Protein AF-A0A930EBG3-F1 (afdb_monomer_lite)

Structure (mmCIF, N/CA/C/O backbone):
data_AF-A0A930EBG3-F1
#
_entry.id   AF-A0A930EBG3-F1
#
loop_
_atom_site.group_PDB
_atom_site.id
_atom_site.type_symbol
_atom_site.label_atom_id
_atom_site.label_alt_id
_atom_site.label_comp_id
_atom_site.label_asym_id
_atom_site.label_entity_id
_atom_site.label_seq_id
_atom_site.pdbx_PDB_ins_code
_atom_site.Cartn_x
_atom_site.Cartn_y
_atom_site.Cartn_z
_atom_site.occupancy
_atom_site.B_iso_or_equiv
_atom_site.auth_seq_id
_atom_site.auth_comp_id
_atom_site.auth_asym_id
_atom_site.auth_atom_id
_atom_site.pdbx_PDB_model_num
ATOM 1 N N . GLY A 1 1 ? -7.188 14.679 13.018 1.00 37.72 1 GLY A N 1
ATOM 2 C CA . GLY A 1 1 ? -6.464 15.904 12.624 1.00 37.72 1 GLY A CA 1
ATOM 3 C C . GLY A 1 1 ? -6.353 15.957 11.116 1.00 37.72 1 GLY A C 1
ATOM 4 O O . GLY A 1 1 ? -6.269 14.901 10.500 1.00 37.72 1 GLY A O 1
ATOM 5 N N . VAL A 1 2 ? -6.386 17.148 10.521 1.00 42.66 2 VAL A N 1
ATOM 6 C CA . VAL A 1 2 ? -6.073 17.345 9.095 1.00 42.66 2 VAL A CA 1
ATOM 7 C C . VAL A 1 2 ? -4.594 17.701 9.005 1.00 42.66 2 VAL A C 1
ATOM 9 O O . VAL A 1 2 ? -4.137 18.536 9.782 1.00 42.66 2 VAL A O 1
ATOM 12 N N . ILE A 1 3 ? -3.852 17.034 8.124 1.00 51.69 3 ILE A N 1
ATOM 13 C CA . ILE A 1 3 ? -2.430 17.298 7.902 1.00 51.69 3 ILE A CA 1
ATOM 14 C C . ILE A 1 3 ? -2.278 17.830 6.481 1.00 51.69 3 ILE A C 1
ATOM 16 O O . ILE A 1 3 ? -2.613 17.140 5.513 1.00 51.69 3 ILE A O 1
ATOM 20 N N . ASP A 1 4 ? -1.839 19.083 6.384 1.00 42.81 4 ASP A N 1
ATOM 21 C CA . ASP A 1 4 ? -1.567 19.775 5.130 1.00 42.81 4 ASP A CA 1
ATOM 22 C C . ASP A 1 4 ? -0.061 19.773 4.813 1.00 42.81 4 ASP A C 1
ATOM 24 O O . ASP A 1 4 ? 0.776 19.324 5.600 1.00 42.81 4 ASP A O 1
ATOM 28 N N . SER A 1 5 ? 0.293 20.282 3.633 1.00 41.97 5 SER A N 1
ATOM 29 C CA . SER A 1 5 ? 1.674 20.368 3.149 1.00 41.97 5 SER A CA 1
ATOM 30 C C . SER A 1 5 ? 2.604 21.268 3.983 1.00 41.97 5 SER A C 1
ATOM 32 O O . SER A 1 5 ? 3.762 21.418 3.598 1.00 41.97 5 SER A O 1
ATOM 34 N N . ALA A 1 6 ? 2.127 21.901 5.063 1.00 34.91 6 ALA A N 1
ATOM 35 C CA . ALA A 1 6 ? 2.910 22.784 5.929 1.00 34.91 6 ALA A CA 1
ATOM 36 C C . ALA A 1 6 ? 3.349 22.123 7.252 1.00 34.91 6 ALA A C 1
ATOM 38 O O . ALA A 1 6 ? 4.084 22.740 8.026 1.00 34.91 6 ALA A O 1
ATOM 39 N N . ILE A 1 7 ? 2.944 20.878 7.529 1.00 43.59 7 ILE A N 1
ATOM 40 C CA . ILE A 1 7 ? 3.366 20.166 8.743 1.00 43.59 7 ILE A CA 1
ATOM 41 C C . ILE A 1 7 ? 4.696 19.447 8.490 1.00 43.59 7 ILE A C 1
ATOM 43 O O . ILE A 1 7 ? 4.795 18.582 7.624 1.00 43.59 7 ILE A O 1
ATOM 47 N N . ASN A 1 8 ? 5.724 19.798 9.270 1.00 38.81 8 ASN A N 1
ATOM 48 C CA . ASN A 1 8 ? 7.037 19.148 9.243 1.00 38.81 8 ASN A CA 1
ATOM 49 C C . ASN A 1 8 ? 6.909 17.661 9.611 1.00 38.81 8 ASN A C 1
ATOM 51 O O . ASN A 1 8 ? 6.696 17.316 10.774 1.00 38.81 8 ASN A O 1
ATOM 55 N N . LEU A 1 9 ? 7.054 16.785 8.618 1.00 46.59 9 LEU A N 1
ATOM 56 C CA . LEU A 1 9 ? 7.080 15.335 8.789 1.00 46.59 9 LEU A CA 1
ATOM 57 C C . LEU A 1 9 ? 8.510 14.909 9.156 1.00 46.59 9 LEU A C 1
ATOM 59 O O . LEU A 1 9 ? 9.471 15.265 8.476 1.00 46.59 9 LEU A O 1
ATOM 63 N N . THR A 1 10 ? 8.681 14.190 10.264 1.00 39.44 10 THR A N 1
ATOM 64 C CA . THR A 1 10 ? 10.005 13.833 10.793 1.00 39.44 10 THR A CA 1
ATOM 65 C C . THR A 1 10 ? 10.548 12.577 10.106 1.00 39.44 10 THR A C 1
ATOM 67 O O . THR A 1 10 ? 10.093 11.467 10.374 1.00 39.44 10 THR A O 1
ATOM 70 N N . SER A 1 11 ? 11.562 12.723 9.250 1.00 40.25 11 SER A N 1
ATOM 71 C CA . SER A 1 11 ? 12.350 11.597 8.730 1.00 40.25 11 SER A CA 1
ATOM 72 C C . SER A 1 11 ? 13.370 11.114 9.769 1.00 40.25 11 SER A C 1
ATOM 74 O O . SER A 1 11 ? 14.085 11.941 10.335 1.00 40.25 11 SER A O 1
ATOM 76 N N . LYS A 1 12 ? 13.517 9.799 9.981 1.00 40.44 12 LYS A N 1
ATOM 77 C CA . LYS A 1 12 ? 14.644 9.242 10.762 1.00 40.44 12 LYS A CA 1
ATOM 78 C C . LYS A 1 12 ? 15.928 9.103 9.937 1.00 40.44 12 LYS A C 1
ATOM 80 O O . LYS A 1 12 ? 17.002 8.998 10.519 1.00 40.44 12 LYS A O 1
ATOM 85 N N . GLY A 1 13 ? 15.816 9.110 8.606 1.00 39.28 13 GLY A N 1
ATOM 86 C CA . GLY A 1 13 ? 16.947 8.982 7.682 1.00 39.28 13 GLY A CA 1
ATOM 87 C C . GLY A 1 13 ? 17.468 10.296 7.087 1.00 39.28 13 GLY A C 1
ATOM 88 O O . GLY A 1 13 ? 18.414 10.254 6.308 1.00 39.28 13 GLY A O 1
ATOM 89 N N . SER A 1 14 ? 16.869 11.447 7.414 1.00 41.47 14 SER A N 1
ATOM 90 C CA . SER A 1 14 ? 17.293 12.768 6.922 1.00 41.47 14 SER A CA 1
ATOM 91 C C . SER A 1 14 ? 17.399 13.764 8.077 1.00 41.47 14 SER A C 1
ATOM 93 O O . SER A 1 14 ? 16.748 13.594 9.110 1.00 41.47 14 SER A O 1
ATOM 95 N N . ALA A 1 15 ? 18.228 14.800 7.916 1.00 40.19 15 ALA A N 1
ATOM 96 C CA . ALA A 1 15 ? 18.383 15.851 8.919 1.00 40.19 15 ALA A CA 1
ATOM 97 C C . ALA A 1 15 ? 17.022 16.489 9.264 1.00 40.19 15 ALA A C 1
ATOM 99 O O . ALA A 1 15 ? 16.182 16.700 8.382 1.00 40.19 15 ALA A O 1
ATOM 100 N N . VAL A 1 16 ? 16.810 16.802 10.546 1.00 40.44 16 VAL A N 1
ATOM 101 C CA . VAL A 1 16 ? 15.586 17.450 11.047 1.00 40.44 16 VAL A CA 1
ATOM 102 C C . VAL A 1 16 ? 15.306 18.725 10.238 1.00 40.44 16 VAL A C 1
ATOM 104 O O . VAL A 1 16 ? 16.180 19.579 10.123 1.00 40.44 16 VAL A O 1
ATOM 107 N N . GLY A 1 17 ? 14.097 18.848 9.677 1.00 41.38 17 GLY A N 1
ATOM 108 C CA . GLY A 1 17 ? 13.689 19.996 8.853 1.00 41.38 17 GLY A CA 1
ATOM 109 C C . GLY A 1 17 ? 13.937 19.855 7.344 1.00 41.38 17 GLY A C 1
ATOM 110 O O . GLY A 1 17 ? 13.702 20.810 6.609 1.00 41.38 17 GLY A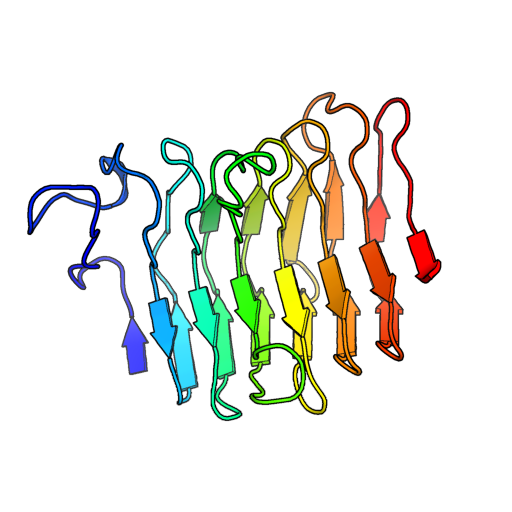 O 1
ATOM 111 N N . THR A 1 18 ? 14.384 18.689 6.859 1.00 40.03 18 THR A N 1
ATOM 112 C CA . THR A 1 18 ? 14.420 18.407 5.411 1.00 40.03 18 THR A CA 1
ATOM 113 C C . THR A 1 18 ? 12.988 18.270 4.880 1.00 40.03 18 THR A C 1
ATOM 115 O O . THR A 1 18 ? 12.233 17.447 5.394 1.00 40.03 18 THR A O 1
ATOM 118 N N . ASP A 1 19 ? 12.619 19.034 3.842 1.00 49.78 19 ASP A N 1
ATOM 119 C CA . ASP A 1 19 ? 11.381 18.788 3.081 1.00 49.78 19 ASP A CA 1
ATOM 120 C C . ASP A 1 19 ? 11.373 17.323 2.624 1.00 49.78 19 ASP A C 1
ATOM 122 O O . ASP A 1 19 ? 12.332 16.863 2.000 1.00 49.78 19 ASP A O 1
ATOM 126 N N . LEU A 1 20 ? 10.306 16.587 2.937 1.00 50.09 20 LEU A N 1
ATOM 127 C CA . LEU A 1 20 ? 10.178 15.164 2.636 1.00 50.09 20 LEU A CA 1
ATOM 128 C C . LEU A 1 20 ? 10.399 14.844 1.153 1.00 50.09 20 LEU A C 1
ATOM 130 O O . LEU A 1 20 ? 10.960 13.799 0.844 1.00 50.09 20 LEU A O 1
ATOM 134 N N . LYS A 1 21 ? 10.072 15.783 0.254 1.00 46.28 21 LYS A N 1
ATOM 135 C CA . LYS A 1 21 ? 10.335 15.679 -1.195 1.00 46.28 21 LYS A CA 1
ATOM 136 C C . LYS A 1 21 ? 11.823 15.521 -1.537 1.00 46.28 21 LYS A C 1
ATOM 138 O O . LYS A 1 21 ? 12.173 15.055 -2.617 1.00 46.28 21 LYS A O 1
ATOM 143 N N . ASN A 1 22 ? 12.702 15.935 -0.627 1.00 46.75 22 ASN A N 1
ATOM 144 C CA . ASN A 1 22 ? 14.154 15.875 -0.757 1.00 46.75 22 ASN A CA 1
ATOM 145 C C . ASN A 1 22 ? 14.790 14.843 0.187 1.00 46.75 22 ASN A C 1
ATOM 147 O O . ASN A 1 22 ? 16.014 14.700 0.184 1.00 46.75 22 ASN A O 1
ATOM 151 N N . ALA A 1 23 ? 13.997 14.130 0.995 1.00 50.59 23 ALA A N 1
ATOM 152 C CA . ALA A 1 23 ? 14.510 13.103 1.889 1.00 50.59 23 ALA A CA 1
ATOM 153 C C . ALA A 1 23 ? 15.003 11.902 1.065 1.00 50.59 23 ALA A C 1
ATOM 155 O O . ALA A 1 23 ? 14.227 11.176 0.448 1.00 50.59 23 ALA A O 1
ATOM 156 N N . THR A 1 24 ? 16.319 11.697 1.041 1.00 55.03 24 THR A N 1
ATOM 157 C CA . THR A 1 24 ? 16.959 10.547 0.379 1.00 55.03 24 THR A CA 1
ATOM 158 C C . THR A 1 24 ? 17.174 9.366 1.326 1.00 55.03 24 THR A C 1
ATOM 160 O O . THR A 1 24 ? 17.506 8.271 0.878 1.00 55.03 24 THR A O 1
ATOM 163 N N . GLY A 1 25 ? 16.983 9.568 2.634 1.00 60.09 25 GLY A N 1
ATOM 164 C CA . GLY A 1 25 ? 17.016 8.498 3.627 1.00 60.09 25 GLY A CA 1
ATOM 165 C C . GLY A 1 25 ? 15.795 7.582 3.517 1.00 60.09 25 GLY A C 1
ATOM 166 O O . GLY A 1 25 ? 14.700 8.038 3.203 1.00 60.09 25 GLY A O 1
ATOM 167 N N . GLY A 1 26 ? 15.975 6.290 3.781 1.00 73.94 26 GLY A N 1
ATOM 168 C CA . GLY A 1 26 ? 14.885 5.314 3.884 1.00 73.94 26 GLY A CA 1
ATOM 169 C C . GLY A 1 26 ? 14.243 5.252 5.277 1.00 73.94 26 GLY A C 1
ATOM 170 O O . GLY A 1 26 ? 14.594 6.035 6.161 1.00 73.94 26 GLY A O 1
ATOM 171 N N . GLN A 1 27 ? 13.360 4.269 5.489 1.00 81.25 27 GLN A N 1
ATOM 172 C CA . GLN A 1 27 ? 12.767 3.918 6.795 1.00 81.25 27 GLN A CA 1
ATOM 173 C C . GLN A 1 27 ? 11.946 5.034 7.465 1.00 81.25 27 GLN A C 1
ATOM 175 O O . GLN A 1 27 ? 11.845 5.108 8.694 1.00 81.25 27 GLN A O 1
ATOM 180 N N . ASN A 1 28 ? 11.360 5.923 6.668 1.00 78.06 28 ASN A N 1
ATOM 181 C CA . ASN A 1 28 ? 10.538 7.015 7.169 1.00 78.06 28 ASN A CA 1
ATOM 182 C C . ASN A 1 28 ? 9.066 6.627 7.222 1.00 78.06 28 ASN A C 1
ATOM 184 O O . ASN A 1 28 ? 8.586 5.833 6.419 1.00 78.06 28 ASN A O 1
ATOM 188 N N . TYR A 1 29 ? 8.349 7.263 8.143 1.00 82.44 29 TYR A N 1
ATOM 189 C CA . TYR A 1 29 ? 6.896 7.260 8.184 1.00 82.44 29 TYR A CA 1
ATOM 190 C C . TYR A 1 29 ? 6.438 8.679 7.878 1.00 82.44 29 TYR A C 1
ATOM 192 O O . TYR A 1 29 ? 6.901 9.614 8.529 1.00 82.44 29 TYR A O 1
ATOM 200 N N . GLY A 1 30 ? 5.559 8.848 6.892 1.00 77.31 30 GLY A N 1
ATOM 201 C CA . GLY A 1 30 ? 4.914 10.132 6.646 1.00 77.31 30 GLY A CA 1
ATOM 202 C C . GLY A 1 30 ? 3.953 10.411 7.792 1.00 77.31 30 GLY A C 1
ATOM 203 O O . GLY A 1 30 ? 4.266 11.155 8.715 1.00 77.31 30 GLY A O 1
ATOM 204 N N . LEU A 1 31 ? 2.799 9.749 7.783 1.00 82.81 31 LEU A N 1
ATOM 205 C CA . LEU A 1 31 ? 1.791 9.886 8.834 1.00 82.81 31 LEU A CA 1
ATOM 206 C C . LEU A 1 31 ? 1.664 8.611 9.657 1.00 82.81 31 LEU A C 1
ATOM 208 O O . LEU A 1 31 ? 1.598 7.518 9.108 1.00 82.81 31 LEU A O 1
ATOM 212 N N . TYR A 1 32 ? 1.558 8.757 10.975 1.00 85.50 32 TYR A N 1
ATOM 213 C CA . TYR A 1 32 ? 1.306 7.656 11.900 1.00 85.50 32 TYR A CA 1
ATOM 214 C C . TYR A 1 32 ? 0.181 8.051 12.855 1.00 85.50 32 TYR A C 1
ATOM 216 O O . TYR A 1 32 ? 0.315 9.031 13.590 1.00 85.50 32 TYR A O 1
ATOM 224 N N . ALA A 1 33 ? -0.944 7.334 12.833 1.00 80.12 33 ALA A N 1
ATOM 225 C CA . ALA A 1 33 ? -2.144 7.765 13.546 1.00 80.12 33 ALA A CA 1
ATOM 226 C C . ALA A 1 33 ? -2.919 6.615 14.201 1.00 80.12 33 ALA A C 1
ATOM 228 O O . ALA A 1 33 ? -3.284 5.635 13.557 1.00 80.12 33 ALA A O 1
ATOM 229 N N . ALA A 1 34 ? -3.244 6.807 15.482 1.00 85.44 34 ALA A N 1
ATOM 230 C CA . ALA A 1 34 ? -4.185 5.974 16.235 1.00 85.44 34 ALA A CA 1
ATOM 231 C C . ALA A 1 34 ? -5.639 6.487 16.176 1.00 85.44 34 ALA A C 1
ATOM 233 O O . ALA A 1 34 ? -6.564 5.787 16.567 1.00 85.44 34 ALA A O 1
ATOM 234 N N . GLY A 1 35 ? -5.840 7.730 15.728 1.00 80.88 35 GLY A N 1
ATOM 235 C CA . GLY A 1 35 ? -7.156 8.352 15.562 1.00 80.88 35 GLY A CA 1
ATOM 236 C C . GLY A 1 35 ? -7.474 8.620 14.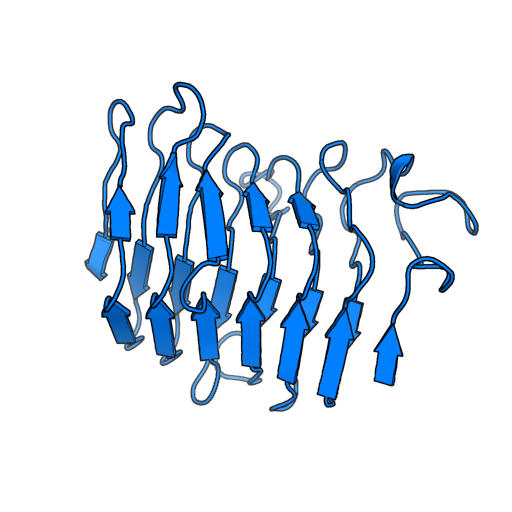093 1.00 80.88 35 GLY A C 1
ATOM 237 O O . GLY A 1 35 ? -6.838 8.065 13.199 1.00 80.88 35 GLY A O 1
ATOM 238 N N . THR A 1 36 ? -8.437 9.505 13.834 1.00 87.62 36 THR A N 1
ATOM 239 C CA . THR A 1 36 ? -8.784 9.898 12.463 1.00 87.62 36 THR A CA 1
ATOM 240 C C . THR A 1 36 ? -7.806 10.936 11.914 1.00 87.62 36 THR A C 1
ATOM 242 O O . THR A 1 36 ? -7.640 12.014 12.501 1.00 87.62 36 THR A O 1
ATOM 245 N N . VAL A 1 37 ? -7.182 10.642 10.774 1.00 84.44 37 VAL A N 1
ATOM 246 C CA . VAL A 1 37 ? -6.282 11.555 10.058 1.00 84.44 37 VAL A CA 1
ATOM 247 C C . VAL A 1 37 ? -6.678 11.689 8.590 1.00 84.44 37 VAL A C 1
ATOM 249 O O . VAL A 1 37 ? -7.082 10.721 7.949 1.00 84.44 37 VAL A O 1
ATOM 252 N N . THR A 1 38 ? -6.555 12.897 8.048 1.00 85.50 38 THR A N 1
ATOM 253 C CA . THR A 1 38 ? -6.760 13.170 6.622 1.00 85.50 38 THR A CA 1
ATOM 254 C C . THR A 1 38 ? -5.527 13.858 6.060 1.00 85.50 38 THR A C 1
ATOM 256 O O . THR A 1 38 ? -5.153 14.928 6.540 1.00 85.50 38 THR A O 1
ATOM 259 N N . ASN A 1 39 ? -4.915 13.239 5.053 1.00 84.44 39 ASN A N 1
ATOM 260 C CA . ASN A 1 39 ? -3.828 13.808 4.270 1.00 84.44 39 ASN A CA 1
ATOM 261 C C . ASN A 1 39 ? -4.390 14.567 3.067 1.00 84.44 39 ASN A C 1
ATOM 263 O O . ASN A 1 39 ? -5.103 13.984 2.249 1.00 84.44 39 ASN A O 1
ATOM 267 N N . THR A 1 40 ? -4.031 15.839 2.934 1.00 82.69 40 THR A N 1
ATOM 268 C CA . THR A 1 40 ? -4.321 16.649 1.737 1.00 82.69 40 THR A CA 1
ATOM 269 C C . THR A 1 40 ? -3.054 17.064 0.984 1.00 82.69 40 THR A C 1
ATOM 271 O O . THR A 1 40 ? -3.141 17.521 -0.156 1.00 82.69 40 THR A O 1
ATOM 274 N N . GLY A 1 41 ? -1.871 16.871 1.576 1.00 79.56 41 GLY A N 1
ATOM 275 C CA . GLY A 1 41 ? -0.579 17.168 0.959 1.00 79.56 41 GLY A CA 1
ATOM 276 C C . GLY A 1 41 ? -0.011 16.001 0.148 1.00 79.56 41 GLY A C 1
ATOM 277 O O . GLY A 1 41 ? -0.352 14.843 0.370 1.00 79.56 41 GLY A O 1
ATOM 278 N N . ASN A 1 42 ? 0.889 16.299 -0.788 1.00 83.88 42 ASN A N 1
ATOM 279 C CA . ASN A 1 42 ? 1.632 15.252 -1.490 1.00 83.88 42 ASN A CA 1
ATOM 280 C C . ASN A 1 42 ? 2.705 14.651 -0.567 1.00 83.88 42 ASN A C 1
ATOM 282 O O . ASN A 1 42 ? 3.470 15.399 0.044 1.00 83.88 42 ASN A O 1
ATOM 286 N N . ILE A 1 43 ? 2.800 13.322 -0.530 1.00 85.69 43 ILE A N 1
ATOM 287 C CA . ILE A 1 43 ? 3.899 12.576 0.095 1.00 85.69 43 ILE A CA 1
ATOM 288 C C . ILE A 1 43 ? 4.754 11.988 -1.027 1.00 85.69 43 ILE A C 1
ATOM 290 O O . ILE A 1 43 ? 4.266 11.178 -1.811 1.00 85.69 43 ILE A O 1
ATOM 294 N N . ASP A 1 44 ? 6.026 12.376 -1.099 1.00 88.31 44 ASP A N 1
ATOM 295 C CA . ASP A 1 44 ? 6.978 11.819 -2.062 1.00 88.31 44 ASP A CA 1
ATOM 296 C C . ASP A 1 44 ? 8.158 11.179 -1.329 1.00 88.31 44 ASP A C 1
ATOM 298 O O . ASP A 1 44 ? 9.023 11.852 -0.779 1.00 88.31 44 ASP A O 1
ATOM 302 N N . PHE A 1 45 ? 8.156 9.852 -1.328 1.00 88.88 45 PHE A N 1
ATOM 303 C CA . PHE A 1 45 ? 9.186 8.973 -0.795 1.00 88.88 45 PHE A CA 1
ATOM 304 C C . PHE A 1 45 ? 9.844 8.131 -1.894 1.00 88.88 45 PHE A C 1
ATOM 306 O O . PHE A 1 45 ? 10.449 7.099 -1.596 1.00 88.88 45 PHE A O 1
ATOM 313 N N . SER A 1 46 ? 9.737 8.549 -3.159 1.00 88.75 46 SER A N 1
ATOM 314 C CA . SER A 1 46 ? 10.256 7.820 -4.328 1.00 88.75 46 SER A CA 1
ATOM 315 C C . SER A 1 46 ? 11.750 7.490 -4.249 1.00 88.75 46 SER A C 1
ATOM 317 O O . SER A 1 46 ? 12.200 6.521 -4.854 1.00 88.75 46 SER A O 1
ATOM 319 N N . ARG A 1 47 ? 12.527 8.281 -3.498 1.00 83.06 47 ARG A N 1
ATOM 320 C CA . ARG A 1 47 ? 13.995 8.192 -3.438 1.00 83.06 47 ARG A CA 1
ATOM 321 C C . ARG A 1 47 ? 14.545 7.337 -2.298 1.00 83.06 47 ARG A C 1
ATOM 323 O O . ARG A 1 47 ? 15.748 7.098 -2.278 1.00 83.06 47 ARG A O 1
ATOM 330 N N . GLY A 1 48 ? 13.711 6.922 -1.347 1.00 83.94 48 GLY A N 1
ATOM 331 C CA . GLY A 1 48 ? 14.146 6.157 -0.178 1.00 83.94 48 GLY A CA 1
ATOM 332 C C . GLY A 1 48 ? 13.550 4.752 -0.147 1.00 83.94 48 GLY A C 1
ATOM 333 O O . GLY A 1 48 ? 12.475 4.509 -0.693 1.00 83.94 48 GLY A O 1
ATOM 334 N N . ILE A 1 49 ? 14.254 3.842 0.524 1.00 88.69 49 ILE A N 1
ATOM 335 C CA . ILE A 1 49 ? 13.875 2.431 0.655 1.00 88.69 49 ILE A CA 1
ATOM 336 C C . ILE A 1 49 ? 13.187 2.189 2.002 1.00 88.69 49 ILE A C 1
ATOM 338 O O . ILE A 1 49 ? 13.603 2.731 3.028 1.00 88.69 49 ILE A O 1
ATOM 342 N N . GLY A 1 50 ? 12.156 1.349 2.027 1.00 90.06 50 GLY A N 1
ATOM 343 C CA . GLY A 1 50 ? 11.467 0.964 3.260 1.00 90.06 50 GLY A CA 1
ATOM 344 C C . GLY A 1 50 ? 10.612 2.073 3.877 1.00 90.06 50 GLY A C 1
ATOM 345 O O . GLY A 1 50 ? 10.506 2.151 5.098 1.00 90.06 50 GLY A O 1
ATOM 346 N N . ASN A 1 51 ? 10.079 2.982 3.061 1.00 89.88 51 ASN A N 1
ATOM 347 C CA . ASN A 1 51 ? 9.290 4.118 3.536 1.00 89.88 51 ASN A CA 1
ATOM 348 C C . ASN A 1 51 ? 7.797 3.778 3.612 1.00 89.88 51 ASN A C 1
ATOM 350 O O . ASN A 1 51 ? 7.248 3.161 2.705 1.00 89.88 51 ASN A O 1
ATOM 354 N N . VAL A 1 52 ? 7.110 4.270 4.639 1.00 93.00 52 VAL A N 1
ATOM 355 C CA . VAL A 1 52 ? 5.660 4.136 4.799 1.00 93.00 52 VAL A CA 1
ATOM 356 C C . VAL A 1 52 ? 5.003 5.504 4.653 1.00 93.00 52 VAL A C 1
ATOM 358 O O . VAL A 1 52 ? 5.245 6.398 5.460 1.00 93.00 52 VAL A O 1
ATOM 361 N N . GLY A 1 53 ? 4.150 5.684 3.645 1.00 92.44 53 GLY A N 1
ATOM 362 C CA . GLY A 1 53 ? 3.429 6.939 3.428 1.00 92.44 53 GLY A CA 1
ATOM 363 C C . GLY A 1 53 ? 2.527 7.281 4.613 1.00 92.44 53 GLY A C 1
ATOM 364 O O . GLY A 1 53 ? 2.733 8.286 5.292 1.00 92.44 53 GLY A O 1
ATOM 365 N N . ILE A 1 54 ? 1.545 6.424 4.893 1.00 92.88 54 ILE A N 1
ATOM 366 C CA . ILE A 1 54 ? 0.608 6.593 6.011 1.00 92.88 54 ILE A CA 1
ATOM 367 C C . ILE A 1 54 ? 0.411 5.261 6.736 1.00 92.88 54 ILE A C 1
ATOM 369 O O . ILE A 1 54 ? 0.197 4.245 6.086 1.00 92.88 54 ILE A O 1
ATOM 373 N N . TYR A 1 55 ? 0.415 5.263 8.067 1.00 94.62 55 TYR A N 1
ATOM 374 C CA . TYR A 1 55 ? 0.166 4.088 8.896 1.00 94.62 55 TYR A CA 1
ATOM 375 C C . TYR A 1 55 ? -0.930 4.360 9.935 1.00 94.62 55 TYR A C 1
ATOM 377 O O . TYR A 1 55 ? -0.804 5.262 10.768 1.00 94.62 55 TYR A O 1
ATOM 385 N N . SER A 1 56 ? -2.014 3.581 9.886 1.00 95.44 56 SER A N 1
ATOM 386 C CA . SER A 1 56 ? -3.118 3.634 10.847 1.00 95.44 56 SER A CA 1
ATOM 387 C C . SER A 1 56 ? -3.122 2.429 11.791 1.00 95.44 56 SER A C 1
ATOM 389 O O . SER A 1 56 ? -2.971 1.289 11.351 1.00 95.44 56 SER A O 1
ATOM 391 N N . ILE A 1 57 ? -3.328 2.686 13.084 1.00 94.00 57 ILE A N 1
ATOM 392 C CA . ILE A 1 57 ? -3.321 1.683 14.160 1.00 94.00 57 ILE A CA 1
ATOM 393 C C . ILE A 1 57 ? -4.437 1.939 15.190 1.00 94.00 57 ILE A C 1
ATOM 395 O O . ILE A 1 57 ? -5.118 2.963 15.118 1.00 94.00 57 ILE A O 1
ATOM 399 N N . LYS A 1 58 ? -4.610 1.046 16.175 1.00 93.88 58 LYS A N 1
ATOM 400 C CA . LYS A 1 58 ? -5.578 1.129 17.286 1.00 93.88 58 LYS A CA 1
ATOM 401 C C . LYS A 1 58 ? -7.027 1.386 16.863 1.00 93.88 58 LYS A C 1
ATOM 403 O O . LYS A 1 58 ? -7.760 2.098 17.544 1.00 93.88 58 LYS A O 1
ATOM 408 N N . GLY A 1 59 ? -7.434 0.826 15.728 1.00 94.88 59 GLY A N 1
ATOM 409 C CA . GLY A 1 59 ? -8.764 1.025 15.148 1.00 94.88 59 GLY A CA 1
ATOM 410 C C . GLY A 1 59 ? -8.978 2.419 14.548 1.00 94.88 59 GLY A C 1
ATOM 411 O O . GLY A 1 59 ? -10.101 2.764 14.183 1.00 94.88 59 GLY A O 1
ATOM 412 N N . GLY A 1 60 ? -7.920 3.228 14.431 1.00 94.00 60 GLY A N 1
ATOM 413 C CA . GLY A 1 60 ? -7.952 4.539 13.795 1.00 94.00 60 GLY A CA 1
ATOM 414 C C . GLY A 1 60 ? -8.327 4.474 12.314 1.00 94.00 60 GLY A C 1
ATOM 415 O O . GLY A 1 60 ? -8.495 3.403 11.730 1.00 94.00 60 GLY A O 1
ATOM 416 N N . THR A 1 61 ? -8.479 5.641 11.691 1.00 95.62 61 THR A N 1
ATOM 417 C CA . THR A 1 61 ? -8.769 5.743 10.254 1.00 95.62 61 THR A CA 1
ATOM 418 C C . THR A 1 61 ? -7.905 6.813 9.615 1.00 95.62 61 THR A C 1
ATOM 420 O O . THR A 1 61 ? -7.906 7.961 10.052 1.00 95.62 61 THR A O 1
ATOM 423 N N . ALA A 1 62 ? -7.192 6.459 8.557 1.00 94.44 62 ALA A N 1
ATOM 424 C CA . ALA A 1 62 ? -6.371 7.383 7.806 1.00 94.44 62 ALA A CA 1
ATOM 425 C C . ALA A 1 62 ? -6.832 7.479 6.352 1.00 94.44 62 ALA A C 1
ATOM 427 O O . ALA A 1 62 ? -6.890 6.479 5.638 1.00 94.44 62 ALA A O 1
ATOM 428 N N . THR A 1 63 ? -7.120 8.698 5.906 1.00 95.50 63 THR A N 1
ATOM 429 C CA . THR A 1 63 ? -7.604 8.975 4.552 1.00 95.50 63 THR A CA 1
ATOM 430 C C . THR A 1 63 ? -6.573 9.777 3.774 1.00 95.50 63 THR A C 1
ATOM 432 O O . THR A 1 63 ? -6.144 10.838 4.225 1.00 95.50 63 THR A O 1
ATOM 435 N N . ASN A 1 64 ? -6.207 9.304 2.586 1.00 95.62 64 ASN A N 1
ATOM 436 C CA . ASN A 1 64 ? -5.405 10.050 1.626 1.00 95.62 64 ASN A CA 1
ATOM 437 C C . ASN A 1 64 ? -6.300 10.737 0.588 1.00 95.62 64 ASN A C 1
ATOM 439 O O . ASN A 1 64 ? -6.945 10.037 -0.177 1.00 95.62 64 ASN A O 1
ATOM 443 N N . ASN A 1 65 ? -6.291 12.068 0.507 1.00 92.69 65 ASN A N 1
ATOM 444 C CA . ASN A 1 65 ? -6.987 12.845 -0.532 1.00 92.69 65 ASN A CA 1
ATOM 445 C C . ASN A 1 65 ? -6.011 13.443 -1.571 1.00 92.69 65 ASN A C 1
ATOM 447 O O . ASN A 1 65 ? -6.349 14.413 -2.247 1.00 92.69 65 ASN A O 1
ATOM 451 N N . SER A 1 66 ? -4.774 12.940 -1.648 1.00 91.75 66 SER A N 1
ATOM 452 C CA . SER A 1 66 ? -3.700 13.539 -2.451 1.00 91.75 66 SER A CA 1
ATOM 453 C C . SER A 1 66 ? -2.793 12.478 -3.086 1.00 91.75 66 SER A C 1
ATOM 455 O O . SER A 1 66 ? -3.185 11.315 -3.217 1.00 91.75 66 SER A O 1
ATOM 457 N N . THR A 1 67 ? -1.593 12.855 -3.529 1.00 93.62 67 THR A N 1
ATOM 458 C CA . THR A 1 67 ? -0.636 11.899 -4.108 1.00 93.62 67 THR A CA 1
ATOM 459 C C . THR A 1 67 ? 0.297 11.335 -3.043 1.00 93.62 67 THR A C 1
ATOM 461 O O . THR A 1 67 ? 0.903 12.088 -2.283 1.00 93.62 67 THR A O 1
ATOM 464 N N . ILE A 1 68 ? 0.452 10.011 -3.024 1.00 95.31 68 ILE A N 1
ATOM 465 C CA . ILE A 1 68 ? 1.505 9.310 -2.288 1.00 95.31 68 ILE A CA 1
ATOM 466 C C . ILE A 1 68 ? 2.365 8.559 -3.300 1.00 95.31 68 ILE A C 1
ATOM 468 O O . ILE A 1 68 ? 1.867 7.706 -4.032 1.00 95.31 68 ILE A O 1
ATOM 472 N N . THR A 1 69 ? 3.663 8.826 -3.302 1.00 95.56 69 THR A N 1
ATOM 473 C CA . THR A 1 69 ? 4.644 8.058 -4.069 1.00 95.56 69 THR A CA 1
ATOM 474 C C . THR A 1 69 ? 5.627 7.432 -3.098 1.00 95.56 69 THR A C 1
ATOM 476 O O . THR A 1 69 ? 6.207 8.141 -2.282 1.00 95.56 69 THR A O 1
ATOM 479 N N . VAL A 1 70 ? 5.835 6.120 -3.174 1.00 94.44 70 VAL A N 1
ATOM 480 C CA . VAL A 1 70 ? 6.868 5.426 -2.391 1.00 94.44 70 VAL A CA 1
ATOM 481 C C . VAL A 1 70 ? 7.855 4.724 -3.310 1.00 94.44 70 VAL A C 1
ATOM 483 O O . VAL A 1 70 ? 7.475 4.196 -4.357 1.00 94.44 70 VAL A O 1
ATOM 486 N N . GLY A 1 71 ? 9.126 4.758 -2.915 1.00 94.12 71 GLY A N 1
ATOM 487 C CA . GLY A 1 71 ? 10.217 4.103 -3.621 1.00 94.12 71 GLY A CA 1
ATOM 488 C C . GLY A 1 71 ? 10.238 2.592 -3.411 1.00 94.12 71 GLY A C 1
ATOM 489 O O . GLY A 1 71 ? 9.239 1.961 -3.061 1.00 94.12 71 GLY A O 1
ATOM 490 N N . ASP A 1 72 ? 11.410 2.018 -3.633 1.00 96.44 72 ASP A N 1
ATOM 491 C CA . ASP A 1 72 ? 11.606 0.574 -3.657 1.00 96.44 72 ASP A CA 1
ATOM 492 C C . ASP A 1 72 ? 11.581 -0.048 -2.255 1.00 96.44 72 ASP A C 1
ATOM 494 O O . ASP A 1 72 ? 11.824 0.613 -1.241 1.00 96.44 72 ASP A O 1
ATOM 498 N N . SER A 1 73 ? 11.294 -1.344 -2.194 1.00 96.75 73 SER A N 1
ATOM 499 C CA . SER A 1 73 ? 11.541 -2.172 -1.013 1.00 96.75 73 SER A CA 1
ATOM 500 C C . SER A 1 73 ? 12.868 -2.910 -1.142 1.00 96.75 73 SER A C 1
ATOM 502 O O . SER A 1 73 ? 13.291 -3.272 -2.237 1.00 96.75 73 SER A O 1
ATOM 504 N N . ASP A 1 74 ? 13.472 -3.219 -0.003 1.00 93.94 74 ASP A N 1
ATOM 505 C CA . ASP A 1 74 ? 14.578 -4.160 0.114 1.00 93.94 74 ASP A CA 1
ATOM 506 C C . ASP A 1 74 ? 14.115 -5.332 0.985 1.00 93.94 74 ASP A C 1
ATOM 508 O O . ASP A 1 74 ? 14.164 -5.290 2.217 1.00 93.94 74 ASP A O 1
ATOM 512 N N . LYS A 1 75 ? 13.585 -6.370 0.323 1.00 88.94 75 LYS A N 1
ATOM 513 C CA . LYS A 1 75 ? 13.030 -7.554 0.997 1.00 88.94 75 LYS A CA 1
ATOM 514 C C . LYS A 1 75 ? 14.095 -8.333 1.761 1.00 88.94 75 LYS A C 1
ATOM 516 O O . LYS A 1 75 ? 13.785 -8.863 2.824 1.00 88.94 75 LYS A O 1
ATOM 521 N N . GLU A 1 76 ? 15.324 -8.374 1.245 1.00 90.69 76 GLU A N 1
ATOM 522 C CA . GLU A 1 76 ? 16.438 -9.118 1.846 1.00 90.69 76 GLU A CA 1
ATOM 523 C C . GLU A 1 76 ? 16.775 -8.560 3.231 1.00 90.69 76 GLU A C 1
ATOM 525 O O . GLU A 1 76 ? 17.018 -9.312 4.172 1.00 90.69 76 GLU A O 1
ATOM 530 N N . ASN A 1 77 ? 16.681 -7.237 3.383 1.00 90.56 77 ASN A N 1
ATOM 531 C CA . ASN A 1 77 ? 16.882 -6.551 4.658 1.00 90.56 77 ASN A CA 1
ATOM 532 C C . ASN A 1 77 ? 15.572 -6.217 5.396 1.00 90.56 77 ASN A C 1
ATOM 534 O O . ASN A 1 77 ? 15.586 -5.473 6.375 1.00 90.56 77 ASN A O 1
ATOM 538 N N . SER A 1 78 ? 14.432 -6.773 4.964 1.00 90.06 78 SER A N 1
ATOM 539 C CA . SER A 1 78 ? 13.103 -6.539 5.558 1.00 90.06 78 SER A CA 1
ATOM 540 C C . SER A 1 78 ? 12.661 -5.064 5.602 1.00 90.06 78 SER A C 1
ATOM 542 O O . SER A 1 78 ? 11.918 -4.654 6.495 1.00 90.06 78 SER A O 1
ATOM 544 N N . LEU A 1 79 ? 13.088 -4.260 4.627 1.00 91.38 79 LEU A N 1
ATOM 545 C CA . LEU A 1 79 ? 12.721 -2.851 4.487 1.00 91.38 79 LEU A CA 1
ATOM 546 C C . LEU A 1 79 ? 11.613 -2.702 3.440 1.00 91.38 79 LEU A C 1
ATOM 548 O O . LEU A 1 79 ? 11.875 -2.586 2.244 1.00 91.38 79 LEU A O 1
ATOM 552 N N . TYR A 1 80 ? 10.361 -2.699 3.890 1.00 93.69 80 TYR A N 1
ATOM 553 C CA . TYR A 1 80 ? 9.195 -2.644 3.005 1.00 93.69 80 TYR A CA 1
ATOM 554 C C . TYR A 1 80 ? 8.688 -1.218 2.810 1.00 93.69 80 TYR A C 1
ATOM 556 O O . TYR A 1 80 ? 8.358 -0.530 3.776 1.00 93.69 80 TYR A O 1
ATOM 564 N N . SER A 1 81 ? 8.605 -0.789 1.553 1.00 97.12 81 SER A N 1
ATOM 565 C CA . SER A 1 81 ? 7.967 0.467 1.174 1.00 97.12 81 SER A CA 1
ATOM 566 C C . SER A 1 81 ? 6.466 0.262 0.983 1.00 97.12 81 SER A C 1
ATOM 568 O O . SER A 1 81 ? 6.041 -0.605 0.215 1.00 97.12 81 SER A O 1
ATOM 570 N N . LEU A 1 82 ? 5.661 1.060 1.685 1.00 98.06 82 LEU A N 1
ATOM 571 C CA . LEU A 1 82 ? 4.204 0.945 1.743 1.00 98.06 82 LEU A CA 1
ATOM 572 C C . LEU A 1 82 ? 3.565 2.310 1.470 1.00 98.06 82 LEU A C 1
ATOM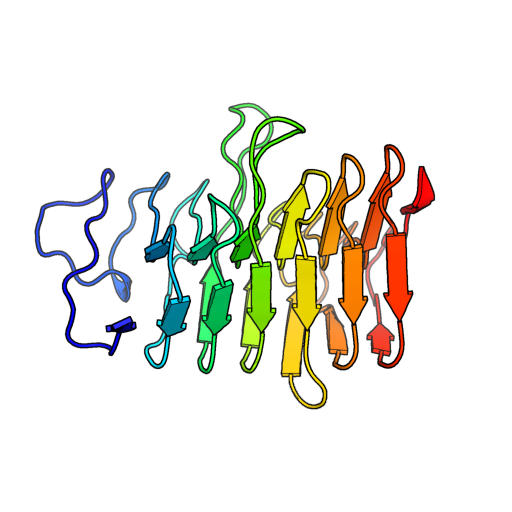 574 O O . LEU A 1 82 ? 3.837 3.270 2.189 1.00 98.06 82 LEU A O 1
ATOM 578 N N . GLY A 1 83 ? 2.678 2.414 0.481 1.00 97.94 83 GLY A N 1
ATOM 579 C CA . GLY A 1 83 ? 1.922 3.649 0.250 1.00 97.94 83 GLY A CA 1
ATOM 580 C C . GLY A 1 83 ? 1.046 3.989 1.459 1.00 97.94 83 GLY A C 1
ATOM 581 O O . GLY A 1 83 ? 1.166 5.058 2.060 1.00 97.94 83 GLY A O 1
ATOM 582 N N . MET A 1 84 ? 0.209 3.036 1.864 1.00 98.38 84 MET A N 1
ATOM 583 C CA . MET A 1 84 ? -0.583 3.101 3.090 1.00 98.38 84 MET A CA 1
ATOM 584 C C . MET A 1 84 ? -0.590 1.747 3.814 1.00 98.38 84 MET A C 1
ATOM 586 O O . MET A 1 84 ? -0.626 0.699 3.171 1.00 98.38 84 MET A O 1
ATOM 590 N N . ALA A 1 85 ? -0.591 1.764 5.147 1.00 98.19 85 ALA A N 1
ATOM 591 C CA . ALA A 1 85 ? -0.589 0.583 6.006 1.00 98.19 85 ALA A CA 1
ATOM 592 C C . ALA A 1 85 ? -1.654 0.667 7.117 1.00 98.19 85 ALA A C 1
ATOM 594 O O . ALA A 1 85 ? -1.923 1.747 7.648 1.00 98.19 85 ALA A O 1
ATOM 595 N N . ALA A 1 86 ? -2.235 -0.473 7.494 1.00 98.12 86 ALA A N 1
ATOM 596 C CA . ALA A 1 86 ? -3.259 -0.589 8.530 1.00 98.12 86 ALA A CA 1
ATOM 597 C C . ALA A 1 86 ? -3.067 -1.826 9.422 1.00 98.12 86 ALA A C 1
ATOM 599 O O . ALA A 1 86 ? -2.960 -2.950 8.923 1.00 98.12 86 ALA A O 1
ATOM 600 N N . GLY A 1 87 ? -3.102 -1.611 10.741 1.00 96.38 87 GLY A N 1
ATOM 601 C CA . GLY A 1 87 ? -3.017 -2.667 11.753 1.00 96.38 87 GLY A CA 1
ATOM 602 C C . GLY A 1 87 ? -1.665 -3.381 11.810 1.00 96.38 87 GLY A C 1
ATOM 603 O O . GLY A 1 87 ? -0.715 -3.017 11.120 1.00 96.38 87 GLY A O 1
ATOM 604 N N . TYR A 1 88 ? -1.563 -4.403 12.661 1.00 91.81 88 TYR A N 1
ATOM 605 C CA . TYR A 1 88 ? -0.317 -5.147 12.861 1.00 91.81 88 TYR A CA 1
ATOM 606 C C . TYR A 1 88 ? -0.591 -6.598 13.257 1.00 91.81 88 TYR A C 1
ATOM 608 O O . TYR A 1 88 ? -1.036 -6.886 14.374 1.00 91.81 88 TYR A O 1
ATOM 616 N N . LEU A 1 89 ? -0.271 -7.522 12.345 1.00 92.62 89 LEU A N 1
ATOM 617 C CA . LEU A 1 89 ? -0.453 -8.964 12.518 1.00 92.62 89 LEU A CA 1
ATOM 618 C C . LEU A 1 89 ? -1.861 -9.293 13.029 1.00 92.62 89 LEU A C 1
ATOM 620 O O . LEU A 1 89 ? -2.820 -9.079 12.311 1.00 92.62 89 LEU A O 1
ATOM 624 N N . ARG A 1 90 ? -1.993 -9.813 14.253 1.00 91.56 90 ARG A N 1
ATOM 625 C CA . ARG A 1 90 ? -3.275 -10.039 14.949 1.00 91.56 90 ARG A CA 1
ATOM 626 C C . ARG A 1 90 ? -3.370 -9.258 16.265 1.00 91.56 90 ARG A C 1
ATOM 628 O O . ARG A 1 90 ? -4.230 -9.555 17.086 1.00 91.56 90 ARG A O 1
ATOM 635 N N . ALA A 1 91 ? -2.444 -8.329 16.493 1.00 91.81 91 ALA A N 1
ATOM 636 C CA . ALA A 1 91 ? -2.293 -7.610 17.757 1.00 91.81 91 ALA A CA 1
ATOM 637 C C . ALA A 1 91 ? -2.851 -6.183 17.703 1.00 91.81 91 ALA A C 1
ATOM 639 O O . ALA A 1 91 ? -3.122 -5.602 18.750 1.00 91.81 91 ALA A O 1
ATOM 640 N N . ASP A 1 92 ? -3.013 -5.621 16.504 1.00 93.88 92 ASP A N 1
ATOM 641 C CA . ASP A 1 92 ? -3.536 -4.272 16.314 1.00 93.88 92 ASP A CA 1
ATOM 642 C C . ASP A 1 92 ? -4.408 -4.188 15.057 1.00 93.88 92 ASP A C 1
ATOM 644 O O . ASP A 1 92 ? -4.289 -5.019 14.154 1.00 93.88 92 ASP A O 1
ATOM 648 N N . SER A 1 93 ? -5.253 -3.161 14.993 1.00 96.94 93 SER A N 1
ATOM 649 C CA . SER A 1 93 ? -6.151 -2.889 13.869 1.00 96.94 93 SER A CA 1
ATOM 650 C C . SER A 1 93 ? -6.011 -1.456 13.365 1.00 96.94 93 SER A C 1
ATOM 652 O O . SER A 1 93 ? -5.564 -0.578 14.094 1.00 96.94 93 SER A O 1
ATOM 654 N N . GLY A 1 94 ? -6.407 -1.183 12.129 1.00 97.75 94 GLY A N 1
ATOM 655 C CA . GLY A 1 94 ? -6.445 0.178 11.592 1.00 97.75 94 GLY A CA 1
ATOM 656 C C . GLY A 1 94 ? -7.177 0.237 10.262 1.00 97.75 94 GLY A C 1
ATOM 657 O O . GLY A 1 94 ? -7.425 -0.788 9.637 1.00 97.75 94 GLY A O 1
ATOM 658 N N . ASN A 1 95 ? -7.527 1.433 9.809 1.00 98.38 95 ASN A N 1
ATOM 659 C CA . ASN A 1 95 ? -8.302 1.601 8.585 1.00 98.38 95 ASN A CA 1
ATOM 660 C C . ASN A 1 95 ? -7.607 2.603 7.671 1.00 98.38 95 ASN A C 1
ATOM 662 O O . ASN A 1 95 ? -7.262 3.702 8.101 1.00 98.38 95 ASN A O 1
ATOM 666 N N . ILE A 1 96 ? -7.404 2.238 6.409 1.00 98.75 96 ILE A N 1
ATOM 667 C CA . ILE A 1 96 ? -6.802 3.116 5.403 1.00 98.75 96 ILE A CA 1
ATOM 668 C C . ILE A 1 96 ? -7.723 3.280 4.200 1.00 98.75 96 ILE A C 1
ATOM 670 O O . ILE A 1 96 ? -8.250 2.309 3.658 1.00 98.75 96 ILE A O 1
ATOM 674 N N . VAL A 1 97 ? -7.896 4.528 3.770 1.00 98.81 97 VAL A N 1
ATOM 675 C CA . VAL A 1 97 ? -8.756 4.901 2.645 1.00 98.81 97 VAL A CA 1
ATOM 676 C C . VAL A 1 97 ? -7.963 5.739 1.648 1.00 98.81 97 VAL A C 1
ATOM 678 O O . VAL A 1 97 ? -7.451 6.804 1.995 1.00 98.81 97 VAL A O 1
ATOM 681 N N . ASN A 1 98 ? -7.894 5.285 0.399 1.00 98.81 98 ASN A N 1
ATOM 682 C CA . ASN A 1 98 ? -7.345 6.060 -0.704 1.00 98.81 98 ASN A CA 1
ATOM 683 C C . ASN A 1 98 ? -8.460 6.777 -1.481 1.00 98.81 98 ASN A C 1
ATOM 685 O O . ASN A 1 98 ? -9.243 6.139 -2.184 1.00 98.81 98 ASN A O 1
ATOM 689 N N . ASN A 1 99 ? -8.458 8.105 -1.379 1.00 98.31 99 ASN A N 1
ATOM 690 C CA . ASN A 1 99 ? -9.200 9.069 -2.196 1.00 98.31 99 ASN A CA 1
ATOM 691 C C . ASN A 1 99 ? -8.242 9.915 -3.059 1.00 98.31 99 ASN A C 1
ATOM 693 O O . ASN A 1 99 ? -8.452 11.109 -3.284 1.00 98.31 99 ASN A O 1
ATOM 697 N N . GLY A 1 100 ? -7.128 9.328 -3.478 1.00 97.25 100 GLY A N 1
ATOM 698 C CA . GLY A 1 100 ? -6.088 10.021 -4.219 1.00 97.25 100 GLY A CA 1
ATOM 699 C C . GLY A 1 100 ? -5.382 9.087 -5.187 1.00 97.25 100 GLY A C 1
ATOM 700 O O . GLY A 1 100 ? -5.988 8.182 -5.762 1.00 97.25 100 GLY A O 1
ATOM 701 N N . THR A 1 101 ? -4.087 9.306 -5.380 1.00 98.62 101 THR A N 1
ATOM 702 C CA . THR A 1 101 ? -3.250 8.412 -6.187 1.00 98.62 101 THR A CA 1
ATOM 703 C C . THR A 1 101 ? -2.118 7.871 -5.336 1.00 98.62 101 THR A C 1
ATOM 705 O O . THR A 1 101 ? -1.409 8.643 -4.695 1.00 98.62 101 THR A O 1
ATOM 708 N N . ILE A 1 102 ? -1.929 6.555 -5.355 1.00 98.81 102 ILE A N 1
ATOM 709 C CA . ILE A 1 102 ? -0.767 5.893 -4.759 1.00 98.81 102 ILE A CA 1
ATOM 710 C C . ILE A 1 102 ? 0.092 5.346 -5.895 1.00 98.81 102 ILE A C 1
ATOM 712 O O . ILE A 1 102 ? -0.430 4.646 -6.754 1.00 98.81 102 ILE A O 1
ATOM 716 N N . THR A 1 103 ? 1.391 5.634 -5.911 1.00 98.62 103 THR A N 1
ATOM 717 C CA . THR A 1 103 ? 2.343 5.061 -6.877 1.00 98.62 103 THR A CA 1
ATOM 718 C C . THR A 1 103 ? 3.469 4.352 -6.140 1.00 98.62 103 THR A C 1
ATOM 720 O O . THR A 1 103 ? 4.056 4.921 -5.219 1.00 98.62 103 THR A O 1
ATOM 723 N N . VAL A 1 104 ? 3.758 3.110 -6.535 1.00 98.44 104 VAL A N 1
ATOM 724 C CA . VAL A 1 104 ? 4.716 2.250 -5.830 1.00 98.44 104 VAL A CA 1
ATOM 725 C C . VAL A 1 104 ? 5.856 1.767 -6.720 1.00 98.44 104 VAL A C 1
ATOM 727 O O . VAL A 1 104 ? 5.635 1.359 -7.868 1.00 98.44 104 VAL A O 1
ATOM 730 N N . GLY A 1 105 ? 7.073 1.840 -6.176 1.00 97.88 105 GLY A N 1
ATOM 731 C CA . GLY A 1 105 ? 8.312 1.364 -6.788 1.00 97.88 105 GLY A CA 1
ATOM 732 C C . GLY A 1 105 ? 8.483 -0.153 -6.723 1.00 97.88 105 GLY A C 1
ATOM 733 O O . GLY A 1 105 ? 7.527 -0.904 -6.515 1.00 97.88 105 GLY A O 1
ATOM 734 N N . LYS A 1 106 ? 9.713 -0.620 -6.939 1.00 97.75 106 LYS A N 1
ATOM 735 C CA . LYS A 1 106 ? 10.059 -2.043 -6.985 1.00 97.75 106 LYS A CA 1
ATOM 736 C C . LYS A 1 106 ? 9.700 -2.715 -5.668 1.00 97.75 106 LYS A C 1
ATOM 738 O O . LYS A 1 106 ? 10.062 -2.234 -4.596 1.00 97.75 106 LYS A O 1
ATOM 743 N N . ASP A 1 107 ? 9.010 -3.848 -5.759 1.00 98.00 107 ASP A N 1
ATOM 744 C CA . ASP A 1 107 ? 8.686 -4.725 -4.634 1.00 98.00 107 ASP A CA 1
ATOM 745 C C . ASP A 1 107 ? 7.845 -4.083 -3.507 1.00 98.00 107 ASP A C 1
ATOM 747 O O . ASP A 1 107 ? 7.580 -4.719 -2.486 1.00 98.00 107 ASP A O 1
ATOM 751 N N . ALA A 1 108 ? 7.414 -2.834 -3.695 1.00 98.38 108 ALA A N 1
ATOM 752 C CA . ALA A 1 108 ? 6.632 -2.044 -2.759 1.00 98.38 108 ALA A CA 1
ATOM 753 C C . ALA A 1 108 ? 5.133 -2.346 -2.870 1.00 98.38 108 ALA A C 1
ATOM 755 O O . ALA A 1 108 ? 4.663 -2.909 -3.861 1.00 98.38 108 ALA A O 1
ATOM 756 N N . ILE A 1 109 ? 4.376 -1.965 -1.840 1.00 98.69 109 ILE A N 1
ATOM 757 C CA . ILE A 1 109 ? 2.946 -2.275 -1.722 1.00 98.69 109 ILE A CA 1
ATOM 758 C C . ILE A 1 109 ? 2.141 -0.981 -1.684 1.00 98.69 109 ILE A C 1
ATOM 760 O O . ILE A 1 109 ? 2.434 -0.087 -0.893 1.00 98.69 109 ILE A O 1
ATOM 764 N N . GLY A 1 110 ? 1.107 -0.879 -2.517 1.00 98.75 110 GLY A N 1
ATOM 765 C CA . GLY A 1 110 ? 0.205 0.270 -2.540 1.00 98.75 110 GLY A CA 1
ATOM 766 C C . GLY A 1 110 ? -0.526 0.431 -1.214 1.00 98.75 110 GLY A C 1
ATOM 767 O O . GLY A 1 110 ? -0.345 1.427 -0.514 1.00 98.75 110 GLY A O 1
ATOM 768 N N . MET A 1 111 ? -1.325 -0.572 -0.853 1.00 98.88 111 MET A N 1
ATOM 769 C CA . MET A 1 111 ? -2.050 -0.623 0.415 1.00 98.88 111 MET A CA 1
ATOM 770 C C . MET A 1 111 ? -1.838 -1.969 1.111 1.00 98.88 111 MET A C 1
ATOM 772 O O . MET A 1 111 ? -2.067 -3.025 0.524 1.00 98.88 111 MET A O 1
ATOM 776 N N . TYR A 1 112 ? -1.429 -1.929 2.374 1.00 98.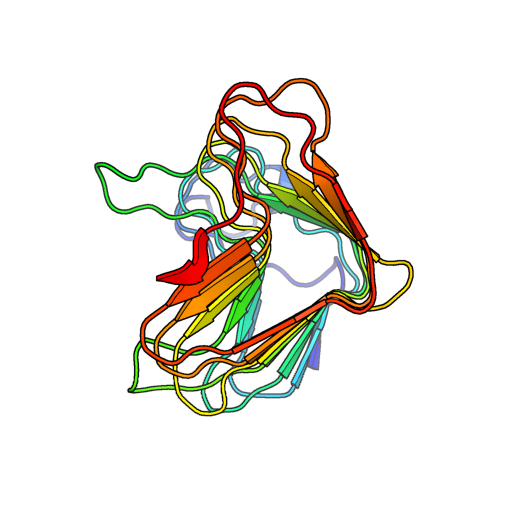69 112 TYR A N 1
ATOM 777 C CA . TYR A 1 112 ? -1.235 -3.101 3.223 1.00 98.69 112 TYR A CA 1
ATOM 778 C C . TYR A 1 112 ? -2.191 -3.062 4.417 1.00 98.69 112 TYR A C 1
ATOM 780 O O . TYR A 1 112 ? -2.258 -2.053 5.116 1.00 98.69 112 TYR A O 1
ATOM 788 N N . ALA A 1 113 ? -2.897 -4.156 4.695 1.00 98.62 113 ALA A N 1
ATOM 789 C CA . ALA A 1 113 ? -3.694 -4.286 5.913 1.00 98.62 113 ALA A CA 1
ATOM 790 C C . ALA A 1 113 ? -3.506 -5.658 6.560 1.00 98.62 113 ALA A C 1
ATOM 792 O O . ALA A 1 113 ? -3.497 -6.689 5.885 1.00 98.62 113 ALA A O 1
ATOM 793 N N . SER A 1 114 ? -3.377 -5.666 7.886 1.00 98.38 114 SER A N 1
ATOM 794 C CA . SER A 1 114 ? -3.232 -6.890 8.667 1.00 98.38 114 SER A CA 1
ATOM 795 C C . SER A 1 114 ? -4.033 -6.822 9.958 1.00 98.38 114 SER A C 1
ATOM 797 O O . SER A 1 114 ? -3.989 -5.814 10.665 1.00 98.38 114 SER A O 1
ATOM 799 N N . GLY A 1 115 ? -4.735 -7.907 10.261 1.00 98.00 115 GLY A N 1
ATOM 800 C CA . GLY A 1 115 ? -5.399 -8.120 11.541 1.00 98.00 115 GLY A CA 1
ATOM 801 C C . GLY A 1 115 ? -6.915 -7.992 11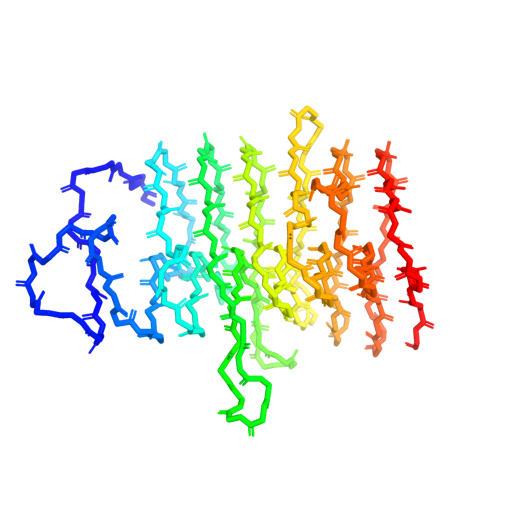.490 1.00 98.00 115 GLY A C 1
ATOM 802 O O . GLY A 1 115 ? -7.445 -7.253 10.656 1.00 98.00 115 GLY A O 1
ATOM 803 N N . PRO A 1 116 ? -7.632 -8.694 12.386 1.00 97.19 116 PRO A N 1
ATOM 804 C CA . PRO A 1 116 ? -9.080 -8.589 12.459 1.00 97.19 116 PRO A CA 1
ATOM 805 C C . PRO A 1 116 ? -9.509 -7.147 12.739 1.00 97.19 116 PRO A C 1
ATOM 807 O O . PRO A 1 116 ? -8.977 -6.493 13.635 1.00 97.19 116 PRO A O 1
ATOM 810 N N . GLY A 1 117 ? -10.478 -6.656 11.968 1.00 97.06 117 GLY A N 1
ATOM 811 C CA . GLY A 1 117 ? -10.951 -5.273 12.058 1.00 97.06 117 GLY A CA 1
ATOM 812 C C . GLY A 1 117 ? -10.088 -4.252 11.312 1.00 97.06 117 GLY A C 1
ATOM 813 O O . GLY A 1 117 ? -10.459 -3.082 11.282 1.00 97.06 117 GLY A O 1
ATOM 814 N N . SER A 1 118 ? -8.976 -4.664 10.689 1.00 98.69 118 SER A N 1
ATOM 815 C CA . SER A 1 118 ? -8.226 -3.794 9.782 1.00 98.69 118 SER A CA 1
ATOM 816 C C . SER A 1 118 ? -8.866 -3.731 8.402 1.00 98.69 118 SER A C 1
ATOM 818 O O . SER A 1 118 ? -9.258 -4.763 7.850 1.00 98.69 118 SER A O 1
ATOM 820 N N . THR A 1 119 ? -8.899 -2.538 7.805 1.00 98.81 119 THR A N 1
ATOM 821 C CA . THR A 1 119 ? -9.445 -2.346 6.456 1.00 98.81 119 THR A CA 1
ATOM 822 C C . THR A 1 119 ? -8.525 -1.561 5.527 1.00 98.81 119 THR A C 1
ATOM 824 O O . THR A 1 119 ? -7.822 -0.639 5.947 1.00 98.81 119 THR A O 1
ATOM 827 N N . ALA A 1 120 ? -8.565 -1.909 4.239 1.00 98.88 120 ALA A N 1
ATOM 828 C CA . ALA A 1 120 ? -7.937 -1.150 3.163 1.00 98.88 120 ALA A CA 1
ATOM 829 C C . ALA A 1 120 ? -8.925 -0.887 2.025 1.00 98.88 120 ALA A C 1
ATOM 831 O O . ALA A 1 120 ? -9.372 -1.816 1.360 1.00 98.88 120 ALA A O 1
ATOM 832 N N . THR A 1 121 ? -9.255 0.382 1.783 1.00 98.94 121 THR A N 1
ATOM 833 C CA . THR A 1 121 ? -10.229 0.774 0.755 1.00 98.94 121 THR A CA 1
ATOM 834 C C . THR A 1 121 ? -9.610 1.698 -0.287 1.00 98.94 121 THR A C 1
ATOM 836 O O . THR A 1 121 ? -9.156 2.789 0.048 1.00 98.94 121 THR A O 1
ATOM 839 N N . ASN A 1 122 ? -9.653 1.307 -1.560 1.00 98.88 122 ASN A N 1
ATOM 840 C CA . ASN A 1 122 ? -9.392 2.207 -2.686 1.00 98.88 122 ASN A CA 1
ATOM 841 C C . ASN A 1 122 ? -10.724 2.670 -3.278 1.00 98.88 122 ASN A C 1
ATOM 843 O O . ASN A 1 122 ? -11.464 1.852 -3.828 1.00 98.88 122 ASN A O 1
ATOM 847 N N . ASN A 1 123 ? -11.055 3.954 -3.138 1.00 98.81 123 ASN A N 1
ATOM 848 C CA . ASN A 1 123 ? -12.373 4.460 -3.515 1.00 98.81 123 ASN A CA 1
ATOM 849 C C . ASN A 1 123 ? -12.542 4.659 -5.026 1.00 98.81 123 ASN A C 1
ATOM 851 O O . ASN A 1 123 ? -11.581 4.713 -5.792 1.00 98.81 123 ASN A O 1
ATOM 855 N N . ALA A 1 124 ? -13.801 4.743 -5.459 1.00 98.69 124 ALA A N 1
ATOM 856 C CA . ALA A 1 124 ? -14.146 4.948 -6.861 1.00 98.69 124 ALA A CA 1
ATOM 857 C C . ALA A 1 124 ? -13.517 6.242 -7.404 1.00 98.69 124 ALA A C 1
ATOM 859 O O . ALA A 1 124 ? -13.487 7.257 -6.715 1.00 98.69 124 ALA A O 1
ATOM 860 N N . GLY A 1 125 ? -13.014 6.198 -8.641 1.00 98.25 125 GLY A N 1
ATOM 861 C CA . GLY A 1 125 ? -12.318 7.329 -9.269 1.00 98.25 125 GLY A CA 1
ATOM 862 C C . GLY A 1 125 ? -10.859 7.524 -8.832 1.00 98.25 125 GLY A C 1
ATOM 863 O O . GLY A 1 125 ? -10.215 8.454 -9.311 1.00 98.25 125 GLY A O 1
ATOM 864 N N . HIS A 1 126 ? -10.325 6.653 -7.969 1.00 98.56 126 HIS A N 1
ATOM 865 C CA . HIS A 1 126 ? -8.970 6.753 -7.420 1.00 98.56 126 HIS A CA 1
ATOM 866 C C . HIS A 1 126 ? -8.102 5.543 -7.773 1.00 98.56 126 HIS A C 1
ATOM 868 O O . HIS A 1 126 ? -8.611 4.458 -8.084 1.00 98.56 126 HIS A O 1
ATOM 874 N N . THR A 1 127 ? -6.779 5.736 -7.750 1.00 98.69 127 THR A N 1
ATOM 875 C CA . THR A 1 127 ? -5.853 4.815 -8.422 1.00 98.69 127 THR A CA 1
ATOM 876 C C . THR A 1 127 ? -4.685 4.377 -7.546 1.00 98.69 127 THR A C 1
ATOM 878 O O . THR A 1 127 ? -4.080 5.182 -6.836 1.00 98.69 127 THR A O 1
ATOM 881 N N . ILE A 1 128 ? -4.328 3.097 -7.666 1.00 98.88 128 ILE A N 1
ATOM 882 C CA . ILE A 1 128 ? -3.058 2.523 -7.218 1.00 98.88 128 ILE A CA 1
ATOM 883 C C . ILE A 1 128 ? -2.246 2.124 -8.459 1.00 98.88 128 ILE A C 1
ATOM 885 O O . ILE A 1 128 ? -2.645 1.236 -9.213 1.00 98.88 128 ILE A O 1
ATOM 889 N N . ASN A 1 129 ? -1.109 2.786 -8.661 1.00 98.81 129 ASN A N 1
ATOM 890 C CA . ASN A 1 129 ? -0.195 2.611 -9.784 1.00 98.81 129 ASN A CA 1
ATOM 891 C C . ASN A 1 129 ? 0.984 1.712 -9.398 1.00 98.81 129 ASN A C 1
ATOM 893 O O . ASN A 1 129 ? 1.799 2.060 -8.541 1.00 98.81 129 ASN A O 1
ATOM 897 N N . LEU A 1 130 ? 1.106 0.584 -10.089 1.00 98.62 130 LEU A N 1
ATOM 898 C CA . LEU A 1 130 ? 2.189 -0.384 -9.947 1.00 98.62 130 LEU A CA 1
ATOM 899 C C . LEU A 1 130 ? 3.279 -0.043 -10.960 1.00 98.62 130 LEU A C 1
ATOM 901 O O . LEU A 1 130 ? 3.141 -0.364 -12.141 1.00 98.62 130 LEU A O 1
ATOM 905 N N . SER A 1 131 ? 4.310 0.683 -10.523 1.00 98.12 131 SER A N 1
ATOM 906 C CA . SER A 1 131 ? 5.331 1.233 -11.429 1.00 98.12 131 SER A CA 1
ATOM 907 C C . SER A 1 131 ? 6.640 0.441 -11.438 1.00 98.12 131 SER A C 1
ATOM 909 O O . SER A 1 131 ? 7.351 0.453 -12.440 1.00 98.12 131 SER A O 1
ATOM 911 N N . GLY A 1 132 ? 6.954 -0.272 -10.351 1.00 97.88 132 GLY A N 1
ATOM 912 C CA . GLY A 1 132 ? 8.175 -1.071 -10.237 1.00 97.88 132 GLY A CA 1
ATOM 913 C C . GLY A 1 132 ? 7.967 -2.574 -10.413 1.00 97.88 132 GLY A C 1
ATOM 914 O O . GLY A 1 132 ? 6.864 -3.101 -10.253 1.00 97.88 132 GLY A O 1
ATOM 915 N N . ASP A 1 133 ? 9.054 -3.286 -10.703 1.00 98.00 133 ASP A N 1
ATOM 916 C CA . ASP A 1 133 ? 9.062 -4.751 -10.762 1.00 98.00 133 ASP A CA 1
ATOM 917 C C . ASP A 1 133 ? 8.653 -5.357 -9.414 1.00 98.00 133 ASP A C 1
ATOM 919 O O . ASP A 1 133 ? 9.068 -4.875 -8.362 1.00 98.00 133 ASP A O 1
ATOM 923 N N . GLY A 1 134 ? 7.833 -6.407 -9.424 1.00 97.38 134 GLY A N 1
ATOM 924 C CA . GLY A 1 134 ? 7.367 -7.075 -8.204 1.00 97.38 134 GLY A CA 1
ATOM 925 C C . GLY A 1 134 ? 6.437 -6.234 -7.323 1.00 97.38 134 GLY A C 1
ATOM 926 O O . GLY A 1 134 ? 6.076 -6.675 -6.231 1.00 97.38 134 GLY A O 1
ATOM 927 N N . SER A 1 135 ? 6.067 -5.026 -7.760 1.00 98.06 135 SER A N 1
ATOM 928 C CA . SER A 1 135 ? 5.182 -4.140 -7.006 1.00 98.06 135 SER A CA 1
ATOM 929 C C . SER A 1 135 ? 3.790 -4.740 -6.836 1.00 98.06 135 SER A C 1
ATOM 931 O O . SER A 1 135 ? 3.312 -5.495 -7.685 1.00 98.06 135 SER A O 1
ATOM 933 N N . MET A 1 136 ? 3.139 -4.409 -5.724 1.00 98.50 136 MET A N 1
ATOM 934 C CA . MET A 1 136 ? 1.852 -4.980 -5.345 1.00 98.50 136 MET A CA 1
ATOM 935 C C . MET A 1 136 ? 0.799 -3.899 -5.109 1.00 98.50 136 MET A C 1
ATOM 937 O O . MET A 1 136 ? 1.092 -2.871 -4.503 1.00 98.50 136 MET A O 1
ATOM 941 N N . GLY A 1 137 ? -0.440 -4.127 -5.545 1.00 98.56 137 GLY A N 1
ATOM 942 C CA . GLY A 1 137 ? -1.547 -3.191 -5.319 1.00 98.56 137 GLY A CA 1
ATOM 943 C C . GLY A 1 137 ? -2.057 -3.225 -3.892 1.00 98.56 137 GLY A C 1
ATOM 944 O O . GLY A 1 137 ? -1.806 -2.301 -3.119 1.00 98.56 137 GLY A O 1
ATOM 945 N N . MET A 1 138 ? -2.767 -4.296 -3.548 1.00 98.69 138 MET A N 1
ATOM 946 C CA . MET A 1 138 ? -3.260 -4.531 -2.191 1.00 98.69 138 MET A CA 1
ATOM 947 C C . MET A 1 138 ? -2.685 -5.822 -1.620 1.00 98.69 138 MET A C 1
ATOM 949 O O . MET A 1 138 ? -2.698 -6.853 -2.287 1.00 98.69 138 MET A O 1
ATOM 953 N N . TYR A 1 139 ? -2.219 -5.781 -0.376 1.00 98.50 139 TYR A N 1
ATOM 954 C CA . TYR A 1 139 ? -1.790 -6.964 0.365 1.00 98.50 139 TYR A CA 1
ATOM 955 C C . TYR A 1 139 ? -2.564 -7.052 1.680 1.00 98.50 139 TYR A C 1
ATOM 957 O O . TYR A 1 139 ? -2.490 -6.151 2.516 1.00 98.50 139 TYR A O 1
ATOM 965 N N . LEU A 1 140 ? -3.306 -8.143 1.855 1.00 98.62 140 LEU A N 1
ATOM 966 C CA . LEU A 1 140 ? -4.267 -8.328 2.936 1.00 98.62 140 LEU A CA 1
ATOM 967 C C . LEU A 1 140 ? -3.952 -9.619 3.685 1.00 98.62 140 LEU A C 1
ATOM 969 O O . LEU A 1 140 ? -3.814 -10.687 3.081 1.00 98.62 140 LEU A O 1
ATOM 973 N N . ASP A 1 141 ? -3.837 -9.514 5.003 1.00 98.06 141 ASP A N 1
ATOM 974 C CA . ASP A 1 141 ? -3.374 -10.608 5.849 1.00 98.06 141 ASP A CA 1
ATOM 975 C C . ASP A 1 141 ? -4.171 -10.688 7.163 1.00 98.06 141 ASP A C 1
ATOM 977 O O . ASP A 1 141 ? -4.766 -9.713 7.619 1.00 98.06 141 ASP A O 1
ATOM 981 N N . ASN A 1 142 ? -4.144 -11.849 7.813 1.00 97.94 142 ASN A N 1
ATOM 982 C CA . ASN A 1 142 ? -4.620 -12.064 9.180 1.00 97.94 142 ASN A CA 1
ATOM 983 C C . ASN A 1 142 ? -6.062 -11.598 9.461 1.00 97.94 142 ASN A C 1
ATOM 985 O O . ASN A 1 142 ? -6.331 -11.061 10.534 1.00 97.94 142 ASN A O 1
ATOM 989 N N . GLY A 1 143 ? -6.994 -11.812 8.532 1.00 97.44 143 GLY A N 1
ATOM 990 C CA . GLY A 1 143 ? -8.396 -11.412 8.720 1.00 97.44 143 GLY A CA 1
ATOM 991 C C . GLY A 1 143 ? -8.701 -9.951 8.387 1.00 97.44 143 GLY A C 1
ATOM 992 O O . GLY A 1 143 ? -9.769 -9.465 8.750 1.00 97.44 143 GLY A O 1
ATOM 993 N N . ALA A 1 144 ? -7.781 -9.244 7.725 1.00 98.56 144 ALA A N 1
ATOM 994 C CA . ALA A 1 144 ? -8.048 -7.910 7.198 1.00 98.56 144 ALA A CA 1
ATOM 995 C C . ALA A 1 144 ? -9.023 -7.949 6.009 1.00 98.56 144 ALA A C 1
ATOM 997 O O . ALA A 1 144 ? -9.070 -8.927 5.260 1.00 98.56 144 ALA A O 1
ATOM 998 N N . ILE A 1 145 ? -9.752 -6.851 5.803 1.00 98.75 145 ILE A N 1
ATOM 999 C CA . ILE A 1 145 ? -10.722 -6.705 4.711 1.00 98.75 145 ILE A CA 1
ATOM 1000 C C . ILE A 1 145 ? -10.234 -5.638 3.730 1.00 98.75 145 ILE A C 1
ATOM 1002 O O . ILE A 1 145 ? -10.001 -4.487 4.100 1.00 98.75 145 ILE A O 1
ATOM 1006 N N . GLY A 1 146 ? -10.101 -6.003 2.459 1.00 98.75 146 GLY A N 1
ATOM 1007 C CA . GLY A 1 146 ? -9.771 -5.079 1.380 1.00 98.75 146 GLY A CA 1
ATOM 1008 C C . GLY A 1 146 ? -10.936 -4.853 0.427 1.00 98.75 146 GLY A C 1
ATOM 1009 O O . GLY A 1 146 ? -11.615 -5.797 0.024 1.00 98.75 146 GLY A O 1
ATOM 1010 N N . VAL A 1 147 ? -11.135 -3.604 0.013 1.00 98.88 147 VAL A N 1
ATOM 1011 C CA . VAL A 1 147 ? -12.153 -3.225 -0.970 1.00 98.88 147 VAL A CA 1
ATOM 1012 C C . VAL A 1 147 ? -11.529 -2.349 -2.048 1.00 98.88 147 VAL A C 1
ATOM 1014 O O . VAL A 1 147 ? -11.033 -1.256 -1.773 1.00 98.88 147 VAL A O 1
ATOM 1017 N N . ASN A 1 148 ? -11.595 -2.799 -3.299 1.00 98.81 148 ASN A N 1
ATOM 1018 C CA . ASN A 1 148 ? -11.258 -1.971 -4.451 1.00 98.81 148 ASN A CA 1
ATOM 1019 C C . ASN A 1 148 ? -12.530 -1.519 -5.174 1.00 98.81 148 ASN A C 1
ATOM 1021 O O . ASN A 1 148 ? -13.156 -2.302 -5.884 1.00 98.81 148 ASN A O 1
ATOM 1025 N N . ASN A 1 149 ? -12.879 -0.243 -5.025 1.00 98.81 149 ASN A N 1
ATOM 1026 C CA . ASN A 1 149 ? -13.900 0.443 -5.823 1.00 98.81 149 ASN A CA 1
ATOM 1027 C C . ASN A 1 149 ? -13.278 1.267 -6.966 1.00 98.81 149 ASN A C 1
ATOM 1029 O O . ASN A 1 149 ? -13.981 1.671 -7.888 1.00 98.81 149 ASN A O 1
ATOM 1033 N N . GLY A 1 150 ? -11.977 1.554 -6.885 1.00 98.75 150 GLY A N 1
ATOM 1034 C CA . GLY A 1 150 ? -11.226 2.321 -7.874 1.00 98.75 150 GLY A CA 1
ATOM 1035 C C . GLY A 1 150 ? -10.463 1.448 -8.868 1.00 98.75 150 GLY A C 1
ATOM 1036 O O . GLY A 1 150 ? -10.920 0.382 -9.281 1.00 98.75 150 GLY A O 1
ATOM 1037 N N . THR A 1 151 ? -9.283 1.916 -9.270 1.00 98.81 151 THR A N 1
ATOM 1038 C CA . THR A 1 151 ? -8.407 1.219 -10.219 1.00 98.81 151 THR A CA 1
ATOM 1039 C C . THR A 1 151 ? -7.088 0.817 -9.567 1.00 98.81 151 THR A C 1
ATOM 1041 O O . THR A 1 151 ? -6.404 1.643 -8.973 1.00 98.81 151 THR A O 1
ATOM 1044 N N . ILE A 1 152 ? -6.692 -0.441 -9.729 1.00 98.75 152 ILE A N 1
ATOM 1045 C CA . ILE A 1 152 ? -5.330 -0.922 -9.488 1.00 98.75 152 ILE A CA 1
ATOM 1046 C C . ILE A 1 152 ? -4.745 -1.252 -10.856 1.00 98.75 152 ILE A C 1
ATOM 1048 O O . ILE A 1 152 ? -5.299 -2.093 -11.564 1.00 98.75 152 ILE A O 1
ATOM 1052 N N . THR A 1 153 ? -3.667 -0.585 -11.263 1.00 98.50 153 THR A N 1
ATOM 1053 C CA . THR A 1 153 ? -3.117 -0.755 -12.614 1.00 98.50 153 THR A CA 1
ATOM 1054 C C . THR A 1 153 ? -1.604 -0.670 -12.653 1.00 98.50 153 THR A C 1
ATOM 1056 O O . THR A 1 153 ? -0.984 0.050 -11.877 1.00 98.50 153 THR A O 1
ATOM 1059 N N . THR A 1 154 ? -0.997 -1.372 -13.603 1.00 98.31 154 THR A N 1
ATOM 1060 C CA . THR A 1 154 ? 0.412 -1.175 -13.955 1.00 98.31 154 THR A CA 1
ATOM 1061 C C . THR A 1 154 ? 0.622 0.139 -14.699 1.00 98.31 154 THR A C 1
ATOM 1063 O O . THR A 1 154 ? -0.216 0.532 -15.512 1.00 98.31 154 THR A O 1
ATOM 1066 N N . VAL A 1 155 ? 1.763 0.786 -14.456 1.00 97.62 155 VAL A N 1
ATOM 1067 C CA . VAL A 1 155 ? 2.240 1.964 -15.193 1.00 97.62 155 VAL A CA 1
ATOM 1068 C C . VAL A 1 155 ? 3.637 1.667 -15.730 1.00 97.62 155 VAL A C 1
ATOM 1070 O O . VAL A 1 155 ? 4.505 1.217 -14.989 1.00 97.62 155 VAL A O 1
ATOM 1073 N N . GLY A 1 156 ? 3.864 1.918 -17.020 1.00 95.94 156 GLY A N 1
ATOM 1074 C CA . GLY A 1 156 ? 5.093 1.501 -17.695 1.00 95.94 156 GLY A CA 1
ATOM 1075 C C . GLY A 1 156 ? 5.075 0.007 -18.030 1.00 95.94 156 GLY A C 1
ATOM 1076 O O . GLY A 1 156 ? 4.039 -0.522 -18.421 1.00 95.94 156 GLY A O 1
ATOM 1077 N N . ASN A 1 157 ? 6.224 -0.663 -17.896 1.00 96.06 157 ASN A N 1
ATOM 1078 C CA . ASN A 1 157 ? 6.388 -2.083 -18.238 1.00 96.06 157 ASN A CA 1
ATOM 1079 C C . ASN A 1 157 ? 7.018 -2.896 -17.086 1.00 96.06 157 ASN A C 1
ATOM 1081 O O . ASN A 1 157 ? 8.051 -3.540 -17.309 1.00 96.06 157 ASN A O 1
ATOM 1085 N N . PRO A 1 158 ? 6.459 -2.860 -15.858 1.00 97.19 158 PRO A N 1
ATOM 1086 C CA . PRO A 1 158 ? 7.004 -3.631 -14.747 1.00 97.19 158 PRO A CA 1
ATOM 1087 C C . PRO A 1 158 ? 6.888 -5.133 -15.020 1.00 97.19 158 PRO A C 1
ATOM 1089 O O . PRO A 1 158 ? 5.993 -5.592 -15.738 1.00 97.19 158 PRO A O 1
ATOM 1092 N N . LYS A 1 159 ? 7.765 -5.920 -14.408 1.00 97.44 159 LYS A N 1
ATOM 1093 C CA . LYS A 1 159 ? 7.746 -7.388 -14.429 1.00 97.44 159 LYS A CA 1
ATOM 1094 C C . LYS A 1 159 ? 7.314 -7.932 -13.074 1.00 97.44 159 LYS A C 1
ATOM 1096 O O . LYS A 1 159 ? 7.713 -7.404 -12.042 1.00 97.44 159 LYS A O 1
ATOM 1101 N N . GLY A 1 160 ? 6.520 -8.995 -13.067 1.00 96.75 160 GLY A N 1
ATOM 1102 C CA . GLY A 1 160 ? 6.053 -9.649 -11.847 1.00 96.75 160 GLY A CA 1
ATOM 1103 C C . GLY A 1 160 ? 5.153 -8.775 -10.972 1.00 96.75 160 GLY A C 1
ATOM 1104 O O . GLY A 1 160 ? 5.082 -9.018 -9.771 1.00 96.75 160 GLY A O 1
ATOM 1105 N N . ALA A 1 161 ? 4.501 -7.746 -11.528 1.00 97.56 161 ALA A N 1
ATOM 1106 C CA . ALA A 1 161 ? 3.579 -6.919 -10.754 1.00 97.56 161 ALA A CA 1
ATOM 1107 C C . ALA A 1 161 ? 2.379 -7.755 -10.282 1.00 97.56 161 ALA A C 1
ATOM 1109 O O . ALA A 1 161 ? 1.838 -8.571 -11.035 1.00 97.56 161 ALA A O 1
ATOM 1110 N N . VAL A 1 162 ? 1.945 -7.536 -9.043 1.00 97.94 162 VAL A N 1
ATOM 1111 C CA . VAL A 1 162 ? 0.856 -8.287 -8.418 1.00 97.94 162 VAL A CA 1
ATOM 1112 C C . VAL A 1 162 ? -0.310 -7.357 -8.125 1.00 97.94 162 VAL A C 1
ATOM 1114 O O . VAL A 1 162 ? -0.175 -6.382 -7.394 1.00 97.94 162 VAL A O 1
ATOM 1117 N N . GLY A 1 163 ? -1.492 -7.659 -8.656 1.00 97.25 163 GLY A N 1
ATOM 1118 C CA . GLY A 1 163 ? -2.665 -6.821 -8.393 1.00 97.25 163 GLY A CA 1
ATOM 1119 C C . GLY A 1 163 ? -3.059 -6.845 -6.919 1.00 97.25 163 GLY A C 1
ATOM 1120 O O . GLY A 1 163 ? -3.094 -5.810 -6.253 1.00 97.25 163 GLY A O 1
ATOM 1121 N N . VAL A 1 164 ? -3.337 -8.045 -6.407 1.00 97.94 164 VAL A N 1
ATOM 1122 C CA . VAL A 1 164 ? -3.816 -8.257 -5.039 1.00 97.94 164 VAL A CA 1
ATOM 1123 C C . VAL A 1 164 ? -3.248 -9.555 -4.468 1.00 97.94 164 VAL A C 1
ATOM 1125 O O . VAL A 1 164 ? -3.129 -10.556 -5.184 1.00 97.94 164 VAL A O 1
ATOM 1128 N N . VAL A 1 165 ? -2.923 -9.528 -3.175 1.00 98.00 165 VAL A N 1
ATOM 1129 C CA . VAL A 1 165 ? -2.596 -10.693 -2.350 1.00 98.00 165 VAL A CA 1
ATOM 1130 C C . VAL A 1 165 ? -3.576 -10.775 -1.186 1.00 98.00 165 VAL A C 1
ATOM 1132 O O . VAL A 1 165 ? -3.710 -9.820 -0.423 1.00 98.00 165 VAL A O 1
ATOM 1135 N N . VAL A 1 166 ? -4.224 -11.928 -1.032 1.00 97.81 166 VAL A N 1
ATOM 1136 C CA . VAL A 1 166 ? -5.148 -12.220 0.075 1.00 97.81 166 VAL A CA 1
ATOM 1137 C C . VAL A 1 166 ? -4.695 -13.498 0.760 1.00 97.81 166 VAL A C 1
ATOM 1139 O O . VAL A 1 166 ? -4.527 -14.507 0.075 1.00 97.81 166 VAL A O 1
ATOM 1142 N N . ARG A 1 167 ? -4.471 -13.463 2.080 1.00 96.75 167 ARG A N 1
ATOM 1143 C CA . ARG A 1 167 ? -4.030 -14.649 2.830 1.00 96.75 167 ARG A CA 1
ATOM 1144 C C . ARG A 1 167 ? -4.471 -14.691 4.290 1.00 96.75 167 ARG A C 1
ATOM 1146 O O . ARG A 1 167 ? -4.877 -13.685 4.865 1.00 96.75 167 ARG A O 1
ATOM 1153 N N . ASN A 1 168 ? -4.326 -15.865 4.909 1.00 96.31 168 ASN A N 1
ATOM 1154 C CA . ASN A 1 168 ? -4.525 -16.095 6.350 1.00 96.31 168 ASN A CA 1
ATOM 1155 C C . ASN A 1 168 ? -5.896 -15.608 6.871 1.00 96.31 168 ASN A C 1
ATOM 1157 O O . ASN A 1 168 ? -5.990 -15.007 7.948 1.00 96.31 168 ASN A O 1
ATOM 1161 N N . GLY A 1 169 ? -6.954 -15.874 6.101 1.00 95.44 169 GLY A N 1
ATOM 1162 C CA . GLY A 1 169 ? -8.332 -15.511 6.440 1.00 95.44 169 GLY A CA 1
ATOM 1163 C C . GLY A 1 169 ? -8.721 -14.071 6.108 1.00 95.44 169 GLY A C 1
ATOM 1164 O O . GLY A 1 169 ? -9.776 -13.636 6.546 1.00 95.44 169 GLY A O 1
ATOM 1165 N N . ALA A 1 170 ? -7.880 -13.326 5.383 1.00 98.12 170 ALA A N 1
ATOM 1166 C CA . ALA A 1 170 ? -8.256 -12.027 4.837 1.00 98.12 170 ALA A CA 1
ATOM 1167 C C . ALA A 1 170 ? -9.308 -12.152 3.722 1.00 98.12 170 ALA A C 1
ATOM 1169 O O . ALA A 1 170 ? -9.439 -13.196 3.080 1.00 98.12 170 ALA A O 1
ATOM 1170 N N . GLU A 1 171 ? -10.012 -11.056 3.461 1.00 98.06 171 GLU A N 1
ATOM 1171 C CA . GLU A 1 171 ? -11.064 -10.972 2.451 1.00 98.06 171 GLU A CA 1
ATOM 1172 C C . GLU A 1 171 ? -10.789 -9.829 1.479 1.00 98.06 171 GLU A C 1
ATOM 1174 O O . GLU A 1 171 ? -10.293 -8.770 1.866 1.00 98.06 171 GLU A O 1
ATOM 1179 N N . PHE A 1 172 ? -11.143 -10.024 0.210 1.00 98.38 172 PHE A N 1
ATOM 1180 C CA . PHE A 1 172 ? -11.031 -8.994 -0.814 1.00 98.38 172 PHE A CA 1
ATOM 1181 C C . PHE A 1 172 ? -12.303 -8.915 -1.649 1.00 98.38 172 PHE A C 1
ATOM 1183 O O . PHE A 1 172 ? -12.766 -9.921 -2.183 1.00 98.38 172 PHE A O 1
ATOM 1190 N N . THR A 1 173 ? -12.829 -7.702 -1.803 1.00 98.44 173 THR A N 1
ATOM 1191 C CA . THR A 1 173 ? -13.940 -7.395 -2.707 1.00 98.44 173 THR A CA 1
ATOM 1192 C C . THR A 1 173 ? -13.474 -6.425 -3.787 1.00 98.44 173 THR A C 1
ATOM 1194 O O . THR A 1 173 ? -12.956 -5.349 -3.485 1.00 98.44 173 THR A O 1
ATOM 1197 N N . ASN A 1 174 ? -13.700 -6.777 -5.053 1.00 98.12 174 ASN A N 1
ATOM 1198 C CA . ASN A 1 174 ? -13.437 -5.897 -6.187 1.00 98.12 174 ASN A CA 1
ATOM 1199 C C . ASN A 1 174 ? -14.740 -5.442 -6.851 1.00 98.12 174 ASN A C 1
ATOM 1201 O O . ASN A 1 174 ? -15.397 -6.233 -7.523 1.00 98.12 174 ASN A O 1
ATOM 1205 N N . ASN A 1 175 ? -15.044 -4.154 -6.724 1.00 98.38 175 ASN A N 1
ATOM 1206 C CA . ASN A 1 175 ? -16.127 -3.466 -7.430 1.00 98.38 175 ASN A CA 1
ATOM 1207 C C . ASN A 1 175 ? -15.608 -2.575 -8.576 1.00 98.38 175 ASN A C 1
ATOM 1209 O O . ASN A 1 175 ? -16.401 -2.047 -9.350 1.00 98.38 175 ASN A O 1
ATOM 1213 N N . GLY A 1 176 ? -14.289 -2.375 -8.657 1.00 98.06 176 GLY A N 1
ATOM 1214 C CA . GLY A 1 176 ? -13.623 -1.564 -9.670 1.00 98.06 176 GLY A CA 1
ATOM 1215 C C . GLY A 1 176 ? -12.766 -2.391 -10.630 1.00 98.06 176 GLY A C 1
ATOM 1216 O O . GLY A 1 176 ? -13.123 -3.502 -11.025 1.00 98.06 176 GLY A O 1
ATOM 1217 N N . ILE A 1 177 ? -11.615 -1.840 -11.012 1.00 98.06 177 ILE A N 1
ATOM 1218 C CA . ILE A 1 177 ? -10.712 -2.426 -12.009 1.00 98.06 177 ILE A CA 1
ATOM 1219 C C . ILE A 1 177 ? -9.416 -2.884 -11.339 1.00 98.06 177 ILE A C 1
ATOM 1221 O O . ILE A 1 177 ? -8.791 -2.125 -10.600 1.00 98.06 177 ILE A O 1
ATOM 1225 N N . VAL A 1 178 ? -8.974 -4.096 -11.671 1.00 97.56 178 VAL A N 1
ATOM 1226 C CA . VAL A 1 178 ? -7.600 -4.561 -11.452 1.00 97.56 178 VAL A CA 1
ATOM 1227 C C . VAL A 1 178 ? -7.028 -4.939 -12.816 1.00 97.56 178 VAL A C 1
ATOM 1229 O O . VAL A 1 178 ? -7.415 -5.956 -13.386 1.00 97.56 178 VAL A O 1
ATOM 1232 N N . ASN A 1 179 ? -6.148 -4.103 -13.364 1.00 96.38 179 ASN A N 1
ATOM 1233 C CA . ASN A 1 179 ? -5.578 -4.267 -14.701 1.00 96.38 179 ASN A CA 1
ATOM 1234 C C . ASN A 1 179 ? -4.056 -4.433 -14.632 1.00 96.38 179 ASN A C 1
ATOM 1236 O O . ASN A 1 179 ? -3.318 -3.466 -14.450 1.00 96.38 179 ASN A O 1
ATOM 1240 N N . ILE A 1 180 ? -3.578 -5.666 -14.787 1.00 96.19 180 ILE A N 1
ATOM 1241 C CA . ILE A 1 180 ? -2.156 -5.995 -14.662 1.00 96.19 180 ILE A CA 1
ATOM 1242 C C . ILE A 1 180 ? -1.595 -6.336 -16.037 1.00 96.19 180 ILE A C 1
ATOM 1244 O O . ILE A 1 180 ? -1.718 -7.461 -16.512 1.00 96.19 180 ILE A O 1
ATOM 1248 N N . SER A 1 181 ? -0.952 -5.352 -16.664 1.00 93.94 181 SER A N 1
ATOM 1249 C CA . SER A 1 181 ? -0.190 -5.533 -17.898 1.00 93.94 181 SER A CA 1
ATOM 1250 C C . SER A 1 181 ? 1.292 -5.635 -17.549 1.00 93.94 181 SER A C 1
ATOM 1252 O O . SER A 1 181 ? 2.038 -4.659 -17.609 1.00 93.94 181 SER A O 1
ATOM 1254 N N . SER A 1 182 ? 1.712 -6.828 -17.132 1.00 92.81 182 SER A N 1
ATOM 1255 C CA . SER A 1 182 ? 3.072 -7.102 -16.670 1.00 92.81 182 SER A CA 1
ATOM 1256 C C . SER A 1 182 ? 3.508 -8.487 -17.122 1.00 92.81 182 SER A C 1
ATOM 1258 O O . SER A 1 182 ? 2.754 -9.455 -16.999 1.00 92.81 182 SER A O 1
ATOM 1260 N N . LYS A 1 183 ? 4.742 -8.601 -17.625 1.00 92.31 183 LYS A N 1
ATOM 1261 C CA . LYS A 1 183 ? 5.338 -9.918 -17.865 1.00 92.31 183 LYS A CA 1
ATOM 1262 C C . LYS A 1 183 ? 5.459 -10.642 -16.522 1.00 92.31 183 LYS A C 1
ATOM 1264 O O . LYS A 1 183 ? 6.027 -10.079 -15.593 1.00 92.31 183 LYS A O 1
ATOM 1269 N N . ASP A 1 184 ? 4.948 -11.868 -16.445 1.00 91.56 184 ASP A N 1
ATOM 1270 C CA . ASP A 1 184 ? 4.904 -12.694 -15.228 1.00 91.56 184 ASP A CA 1
ATOM 1271 C C . ASP A 1 184 ? 4.047 -12.094 -14.087 1.00 91.56 184 ASP A C 1
ATOM 1273 O O . ASP A 1 184 ? 4.161 -12.513 -12.937 1.00 91.56 184 ASP A O 1
ATOM 1277 N N . GLY A 1 185 ? 3.187 -11.111 -14.386 1.00 80.06 185 GLY A N 1
ATOM 1278 C CA . GLY A 1 185 ? 2.256 -10.531 -13.416 1.00 80.06 185 GLY A CA 1
ATOM 1279 C C . GLY A 1 185 ? 1.077 -11.453 -13.096 1.00 80.06 185 GLY A C 1
ATOM 1280 O O . GLY A 1 185 ? 0.625 -12.220 -13.947 1.00 80.06 185 GLY A O 1
ATOM 1281 N N . TYR A 1 186 ? 0.564 -11.383 -11.867 1.00 84.69 186 TYR A N 1
ATOM 1282 C CA . TYR A 1 186 ? -0.524 -12.254 -11.404 1.00 84.69 186 TYR A CA 1
ATOM 1283 C C . TYR A 1 186 ? -1.381 -11.612 -10.297 1.00 84.69 186 TYR A C 1
ATOM 1285 O O . TYR A 1 186 ? -1.093 -10.528 -9.793 1.00 84.69 186 TYR A O 1
ATOM 1293 N N . ALA A 1 187 ? -2.454 -12.295 -9.897 1.00 80.00 187 ALA A N 1
ATOM 1294 C CA . ALA A 1 187 ? -3.177 -12.057 -8.646 1.00 80.00 187 ALA A CA 1
ATOM 1295 C C . ALA A 1 187 ? -3.189 -13.362 -7.839 1.00 80.00 187 ALA A C 1
ATOM 1297 O O . ALA A 1 187 ? -3.274 -14.439 -8.434 1.00 80.00 187 ALA A O 1
ATOM 1298 N N . LYS A 1 188 ? -3.048 -13.291 -6.509 1.00 80.06 188 LYS A N 1
ATOM 1299 C CA . LYS A 1 188 ? -2.845 -14.484 -5.669 1.00 80.06 188 LYS A CA 1
ATOM 1300 C C . LYS A 1 188 ? -3.768 -14.501 -4.456 1.00 80.06 188 LYS A C 1
ATOM 1302 O O . LYS A 1 188 ? -3.752 -13.583 -3.641 1.00 80.06 188 LYS A O 1
ATOM 1307 N N . TYR A 1 189 ? -4.484 -15.606 -4.308 1.00 75.44 189 TYR A N 1
ATOM 1308 C CA . TYR A 1 189 ? -5.282 -15.949 -3.133 1.00 75.44 189 TYR A CA 1
ATOM 1309 C C . TYR A 1 189 ? -4.624 -17.170 -2.479 1.00 75.44 189 TYR A C 1
ATOM 1311 O O . TYR A 1 189 ? -4.323 -18.131 -3.193 1.00 75.44 189 TYR A O 1
ATOM 1319 N N . VAL A 1 190 ? -4.303 -17.101 -1.181 1.00 63.06 190 VAL A N 1
ATOM 1320 C CA . VAL A 1 190 ? -3.499 -18.118 -0.466 1.00 63.06 190 VAL A CA 1
ATOM 1321 C C . VAL A 1 190 ? -4.118 -18.522 0.858 1.00 63.06 190 VAL A C 1
ATOM 1323 O O . VAL A 1 190 ? -4.428 -17.623 1.667 1.00 63.06 190 VAL A O 1
#

pLDDT: mean 87.44, std 18.03, range [34.91, 98.94]

Sequence (190 aa):
GVIDSAINLTSKGSAVGTDLKNATGGQNYGLYAAGTVTNTGNIDFSRGIGNVGIYSIKGGTATNNSTITVGDSDKENSLYSLGMAAGYLRADSGNIVNNGTITVGKDAIGMYASGPGSTATNNAGHTINLSGDGSMGMYLDNGAIGVNNGTITTVGNPKGAVGVVVRNGAEFTNNGIVNISSKDGYAKYV

Radius of gyration: 14.89 Å; chains: 1; bounding box: 34×41×36 Å

Secondary structure (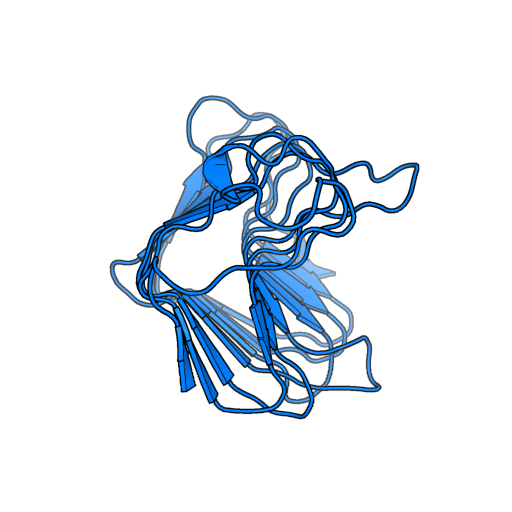DSSP, 8-state):
-EE-TTS----SSS-TT--GGG---SS-EEEEESSEEEE-S-EEETTSSS-EEEEE-TT-EEEE-SEEEE---BTTTTB--EEEEE-BTTTB--EEEESSEEEE-TT-EEEEEESTT-EEEE-TT-EEEE-STT-EEEEEETT-EEEESSEEEE-S--BS-EEEEE-TT-EEEESSEEE---BT-EEEE-

Foldseek 3Di:
DEDELPDQFDAPQDDRPPRQQPRLEADGEREEDAAEYEYPYEHDQQNYELYADYEYKVAHEYEYQEEYEHHEYDVVVPREIESYEFFDAAPIGGEYEYNYEYEYEALHEDYEYHHASHEAEYADPYEYEDEYANYEYYEYYHAYEYEYNYEYEYDDEHAQYEDYEADHNYYYYYNYYYYYPYHNYYYDYD